Protein AF-A0A7C5MGK3-F1 (afdb_monomer)

Structure (mmCIF, N/CA/C/O backbone):
data_AF-A0A7C5MGK3-F1
#
_entry.id   AF-A0A7C5MGK3-F1
#
loop_
_atom_site.group_PDB
_atom_site.id
_atom_site.type_symbol
_atom_site.label_atom_id
_atom_site.label_alt_id
_atom_site.label_comp_id
_atom_site.label_asym_id
_atom_site.label_entity_id
_atom_site.label_seq_id
_atom_site.pdbx_PDB_ins_code
_atom_site.Cartn_x
_atom_site.Cartn_y
_atom_site.Cartn_z
_atom_site.occupancy
_atom_site.B_iso_or_equiv
_atom_site.auth_seq_id
_atom_site.auth_comp_id
_atom_site.auth_asym_id
_atom_site.auth_atom_id
_atom_site.pdbx_PDB_model_num
ATOM 1 N N . MET A 1 1 ? 16.411 12.884 25.997 1.00 38.94 1 MET A N 1
ATOM 2 C CA . MET A 1 1 ? 16.426 13.133 24.531 1.00 38.94 1 MET A CA 1
ATOM 3 C C . MET A 1 1 ? 15.441 12.277 23.715 1.00 38.94 1 MET A C 1
ATOM 5 O O . MET A 1 1 ? 15.017 12.738 22.667 1.00 38.94 1 MET A O 1
ATOM 9 N N . MET A 1 2 ? 15.001 11.095 24.176 1.00 36.72 2 MET A N 1
ATOM 10 C CA . MET A 1 2 ? 13.977 10.260 23.503 1.00 36.72 2 MET A CA 1
ATOM 11 C C . MET A 1 2 ? 12.582 10.890 23.256 1.00 36.72 2 MET A C 1
ATOM 13 O O . MET A 1 2 ? 12.033 10.646 22.180 1.00 36.72 2 MET A O 1
ATOM 17 N N . PRO A 1 3 ? 11.986 11.704 24.157 1.00 46.56 3 PRO A N 1
ATOM 18 C CA . PRO A 1 3 ? 10.629 12.217 23.931 1.00 46.56 3 PRO A CA 1
ATOM 19 C C . PRO A 1 3 ? 10.566 13.254 22.802 1.00 46.56 3 PRO A C 1
ATOM 21 O O . PRO A 1 3 ? 9.566 13.327 22.099 1.00 46.56 3 PRO A O 1
ATOM 24 N N . PHE A 1 4 ? 11.651 13.998 22.568 1.00 39.91 4 PHE A N 1
ATOM 25 C CA . PHE A 1 4 ? 11.707 15.059 21.557 1.00 39.91 4 PHE A CA 1
ATOM 26 C C . PHE A 1 4 ? 11.681 14.513 20.118 1.00 39.91 4 PHE A C 1
ATOM 28 O O . PHE A 1 4 ? 11.071 15.107 19.235 1.00 39.91 4 PHE A O 1
ATOM 35 N N . PHE A 1 5 ? 12.273 13.337 19.880 1.00 43.75 5 PHE A N 1
ATOM 36 C CA . PHE A 1 5 ? 12.303 12.706 18.554 1.00 43.75 5 PHE A CA 1
ATOM 37 C C . PHE A 1 5 ? 10.981 12.026 18.173 1.00 43.75 5 PHE A C 1
ATOM 39 O O . PHE A 1 5 ? 10.568 12.110 17.019 1.00 43.75 5 PHE A O 1
ATOM 46 N N . LEU A 1 6 ? 10.280 11.411 19.134 1.00 45.59 6 LEU A N 1
ATOM 47 C CA . LEU A 1 6 ? 8.900 10.950 18.928 1.00 45.59 6 LEU A CA 1
ATOM 48 C C . LEU A 1 6 ? 7.957 12.137 18.696 1.00 45.59 6 LEU A C 1
ATOM 50 O O . LEU A 1 6 ? 7.066 12.051 17.856 1.00 4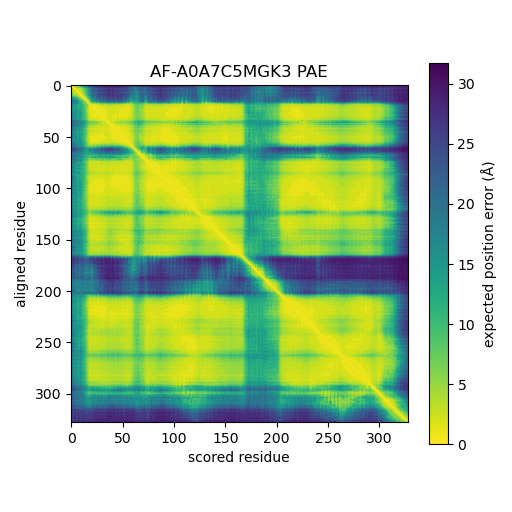5.59 6 LEU A O 1
ATOM 54 N N . LEU A 1 7 ? 8.196 13.260 19.385 1.00 40.25 7 LEU A N 1
ATOM 55 C CA . LEU A 1 7 ? 7.466 14.506 19.162 1.00 40.25 7 LEU A CA 1
ATOM 56 C C . LEU A 1 7 ? 7.693 15.039 17.741 1.00 40.25 7 LEU A C 1
ATOM 58 O O . LEU A 1 7 ? 6.726 15.402 17.090 1.00 40.25 7 LEU A O 1
ATOM 62 N N . LEU A 1 8 ? 8.926 15.016 17.220 1.00 39.12 8 LEU A N 1
ATOM 63 C CA . LEU A 1 8 ? 9.233 15.408 15.835 1.00 39.12 8 LEU A CA 1
ATOM 64 C C . LEU A 1 8 ? 8.550 14.506 14.794 1.00 39.12 8 LEU A C 1
ATOM 66 O O . LEU A 1 8 ? 8.083 15.008 13.780 1.00 39.12 8 LEU A O 1
ATOM 70 N N . LEU A 1 9 ? 8.418 13.204 15.067 1.00 40.16 9 LEU A N 1
ATOM 71 C CA . LEU A 1 9 ? 7.693 12.243 14.219 1.00 40.16 9 LEU A CA 1
ATOM 72 C C . LEU A 1 9 ? 6.168 12.482 14.204 1.00 40.16 9 LEU A C 1
ATOM 74 O O . LEU A 1 9 ? 5.485 12.074 13.268 1.00 40.16 9 LEU A O 1
ATOM 78 N N . VAL A 1 10 ? 5.642 13.135 15.246 1.00 38.62 10 VAL A N 1
ATOM 79 C CA . VAL A 1 10 ? 4.229 13.532 15.388 1.00 38.62 10 VAL A CA 1
ATOM 80 C C . VAL A 1 10 ? 3.980 14.967 14.896 1.00 38.62 10 VAL A C 1
ATOM 82 O O . VAL A 1 10 ? 2.886 15.258 14.417 1.00 38.62 10 VAL A O 1
ATOM 85 N N . LEU A 1 11 ? 4.967 15.860 15.023 1.00 31.62 11 LEU A N 1
ATOM 86 C CA . LEU A 1 11 ? 4.878 17.287 14.687 1.00 31.62 11 LEU A CA 1
ATOM 87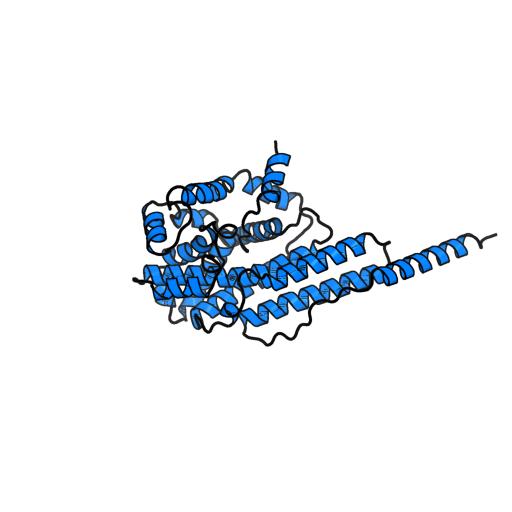 C C . LEU A 1 11 ? 5.227 17.585 13.228 1.00 31.62 11 LEU A C 1
ATOM 89 O O . LEU A 1 11 ? 4.669 18.523 12.663 1.00 31.62 11 LEU A O 1
ATOM 93 N N . PHE A 1 12 ? 6.106 16.800 12.601 1.00 33.38 12 PHE A N 1
ATOM 94 C CA . PHE A 1 12 ? 6.276 16.858 11.155 1.00 33.38 12 PHE A CA 1
ATOM 95 C C . PHE A 1 12 ? 5.229 15.961 10.493 1.00 33.38 12 PHE A C 1
ATOM 97 O O . PHE A 1 12 ? 5.152 14.779 10.838 1.00 33.38 12 PHE A O 1
ATOM 104 N N . PRO A 1 13 ? 4.448 16.466 9.519 1.00 34.91 13 PRO A N 1
ATOM 105 C CA . PRO A 1 13 ? 3.642 15.622 8.655 1.00 34.91 13 PRO A CA 1
ATOM 106 C C . PRO A 1 13 ? 4.608 14.854 7.752 1.00 34.91 13 PRO A C 1
ATOM 108 O O . PRO A 1 13 ? 4.839 15.230 6.605 1.00 34.91 13 PRO A O 1
ATOM 111 N N . LEU A 1 14 ? 5.241 13.810 8.292 1.00 39.62 14 LEU A N 1
ATOM 112 C CA . LEU A 1 14 ? 5.965 12.856 7.474 1.00 39.62 14 LEU A CA 1
ATOM 113 C C . LEU A 1 14 ? 4.936 12.310 6.485 1.00 39.62 14 LEU A C 1
ATOM 115 O O . LEU A 1 14 ? 3.885 11.831 6.928 1.00 39.62 14 LEU A O 1
ATOM 119 N N . PRO A 1 15 ? 5.161 12.468 5.171 1.00 45.44 15 PRO A N 1
ATOM 120 C CA . PRO A 1 15 ? 4.212 11.980 4.197 1.00 45.44 15 PRO A CA 1
ATOM 121 C C . PRO A 1 15 ? 4.033 10.489 4.441 1.00 45.44 15 PRO A C 1
ATOM 123 O O . PRO A 1 15 ? 5.001 9.734 4.403 1.00 45.44 15 PRO A O 1
ATOM 126 N N . ALA A 1 16 ? 2.793 10.116 4.751 1.00 50.69 16 ALA A N 1
ATOM 127 C CA . ALA A 1 16 ? 2.357 8.736 4.817 1.00 50.69 16 ALA A CA 1
ATOM 128 C C . ALA A 1 16 ? 2.803 8.039 3.524 1.00 50.69 16 ALA A C 1
ATOM 130 O O . ALA A 1 16 ? 2.547 8.542 2.420 1.00 50.69 16 ALA A O 1
ATOM 131 N N . LEU A 1 17 ? 3.568 6.964 3.693 1.00 56.53 17 LEU A N 1
ATOM 132 C CA . LEU A 1 17 ? 4.118 6.153 2.606 1.00 56.53 17 LEU A CA 1
ATOM 133 C C . LEU A 1 17 ? 3.111 5.074 2.172 1.00 56.53 17 LEU A C 1
ATOM 135 O O . LEU A 1 17 ? 3.346 4.372 1.207 1.00 56.53 17 LEU A O 1
ATOM 139 N N . ALA A 1 18 ? 1.989 4.938 2.893 1.00 69.81 18 ALA A N 1
ATOM 140 C CA . ALA A 1 18 ? 1.014 3.852 2.810 1.00 69.81 18 ALA A CA 1
ATOM 141 C C . ALA A 1 18 ? 1.587 2.492 3.249 1.00 69.81 18 ALA A C 1
ATOM 143 O O . ALA A 1 18 ? 1.077 1.883 4.197 1.00 69.81 18 ALA A O 1
ATOM 144 N N . PHE A 1 19 ? 2.683 2.046 2.634 1.00 83.00 19 PHE A N 1
ATOM 145 C CA . PHE A 1 19 ? 3.523 0.945 3.092 1.00 83.00 19 PHE A CA 1
ATOM 146 C C . PHE A 1 19 ? 4.990 1.377 3.199 1.00 83.00 19 PHE A C 1
ATOM 148 O O . PHE A 1 19 ? 5.432 2.361 2.623 1.00 83.00 19 PHE A O 1
ATOM 155 N N . GLY A 1 20 ? 5.776 0.645 3.989 1.00 81.88 20 GLY A N 1
ATOM 156 C CA . GLY A 1 20 ? 7.218 0.869 4.029 1.00 81.88 20 GLY A CA 1
ATOM 157 C C . GLY A 1 20 ? 7.949 0.226 2.838 1.00 81.88 20 GLY A C 1
ATOM 158 O O . GLY A 1 20 ? 7.383 -0.596 2.111 1.00 81.88 20 GLY A O 1
ATOM 159 N N . PRO A 1 21 ? 9.234 0.570 2.637 1.00 85.38 21 PRO A N 1
ATOM 160 C CA . PRO A 1 21 ? 10.008 0.116 1.484 1.00 85.38 21 PRO A CA 1
ATOM 161 C C . PRO A 1 21 ? 10.233 -1.403 1.451 1.00 85.38 21 PRO A C 1
ATOM 163 O O . PRO A 1 21 ? 10.358 -1.962 0.364 1.00 85.38 21 PRO A O 1
ATOM 166 N N . VAL A 1 22 ? 10.283 -2.086 2.604 1.00 87.00 22 VAL A N 1
ATOM 167 C CA . VAL A 1 22 ? 10.434 -3.552 2.634 1.00 87.00 22 VAL A CA 1
ATOM 168 C C . VAL A 1 22 ? 9.153 -4.203 2.135 1.00 87.00 22 VAL A C 1
ATOM 170 O O . VAL A 1 22 ? 9.217 -5.075 1.278 1.00 87.00 22 VAL A O 1
ATOM 173 N N . ALA A 1 23 ? 7.996 -3.743 2.614 1.00 90.75 23 ALA A N 1
ATOM 174 C CA . ALA A 1 23 ? 6.702 -4.246 2.162 1.00 90.75 23 ALA A CA 1
ATOM 175 C C . ALA A 1 23 ? 6.489 -4.029 0.654 1.00 90.75 23 ALA A C 1
ATOM 177 O O . ALA A 1 23 ? 6.027 -4.930 -0.042 1.00 90.75 23 ALA A O 1
ATOM 178 N N . HIS A 1 24 ? 6.871 -2.864 0.131 1.00 93.44 24 HIS A N 1
ATOM 179 C CA . HIS A 1 24 ? 6.799 -2.591 -1.303 1.00 93.44 24 HIS A CA 1
ATOM 180 C C . HIS A 1 24 ? 7.678 -3.527 -2.140 1.00 93.44 24 HIS A C 1
ATOM 182 O O . HIS A 1 24 ? 7.223 -4.020 -3.173 1.00 93.44 24 HIS A O 1
ATOM 188 N N . VAL A 1 25 ? 8.911 -3.800 -1.703 1.00 93.44 25 VAL A N 1
ATOM 189 C CA . VAL A 1 25 ? 9.803 -4.733 -2.409 1.00 93.44 25 VAL A CA 1
ATOM 190 C C . VAL A 1 25 ? 9.328 -6.175 -2.278 1.00 93.44 25 VAL A C 1
ATOM 192 O O . VAL A 1 25 ? 9.314 -6.874 -3.283 1.00 93.44 25 VAL A O 1
ATOM 195 N N . ASP A 1 26 ? 8.879 -6.601 -1.098 1.00 95.56 26 ASP A N 1
ATOM 196 C CA . ASP A 1 26 ? 8.278 -7.922 -0.876 1.00 95.56 26 ASP A CA 1
ATOM 197 C C . ASP A 1 26 ? 7.132 -8.192 -1.866 1.00 95.56 26 ASP A C 1
ATOM 199 O O . ASP A 1 26 ? 7.157 -9.172 -2.613 1.00 95.56 26 ASP A O 1
ATOM 203 N N . MET A 1 27 ? 6.160 -7.280 -1.937 1.00 97.44 27 MET A N 1
ATOM 204 C CA . MET A 1 27 ? 5.044 -7.400 -2.877 1.00 97.44 27 MET A CA 1
ATOM 205 C C . MET A 1 27 ? 5.510 -7.271 -4.332 1.00 97.44 27 MET A C 1
ATOM 207 O O . MET A 1 27 ? 5.004 -7.971 -5.202 1.00 97.44 27 MET A O 1
ATOM 211 N N . GLY A 1 28 ? 6.499 -6.419 -4.612 1.00 96.69 28 GLY A N 1
ATOM 212 C CA . GLY A 1 28 ? 7.082 -6.254 -5.944 1.00 96.69 28 GLY A CA 1
ATOM 213 C C . GLY A 1 28 ? 7.753 -7.518 -6.484 1.00 96.69 28 GLY A C 1
ATOM 214 O O . GLY A 1 28 ? 7.563 -7.860 -7.650 1.00 96.69 28 GLY A O 1
ATOM 215 N N . LEU A 1 29 ? 8.500 -8.232 -5.640 1.00 96.44 29 LEU A N 1
ATOM 216 C CA . LEU A 1 29 ? 9.120 -9.514 -5.981 1.00 96.44 29 LEU A CA 1
ATOM 217 C C . LEU A 1 29 ? 8.057 -10.567 -6.317 1.00 96.44 29 LEU A C 1
ATOM 219 O O . LEU A 1 29 ? 8.155 -11.237 -7.344 1.00 96.44 29 LEU A O 1
ATOM 223 N N . GLU A 1 30 ? 7.004 -10.650 -5.505 1.00 97.25 30 GLU A N 1
ATOM 224 C CA . GLU A 1 30 ? 5.866 -11.541 -5.747 1.00 97.25 30 GLU A CA 1
ATOM 225 C C . GLU A 1 30 ? 5.123 -11.194 -7.047 1.00 97.25 30 GLU A C 1
ATOM 227 O O . GLU A 1 30 ? 4.789 -12.070 -7.843 1.00 97.25 30 GLU A O 1
ATOM 232 N N . VAL A 1 31 ? 4.908 -9.902 -7.309 1.00 97.75 31 VAL A N 1
ATOM 233 C CA . VAL A 1 31 ? 4.296 -9.425 -8.555 1.00 97.75 31 VAL A CA 1
ATOM 234 C C . VAL A 1 31 ? 5.123 -9.841 -9.766 1.00 97.75 31 VAL A C 1
ATOM 236 O O . VAL A 1 31 ? 4.541 -10.313 -10.738 1.00 97.75 31 VAL A O 1
ATOM 239 N N . MET A 1 32 ? 6.453 -9.710 -9.729 1.00 96.19 32 MET A N 1
ATOM 240 C CA . MET A 1 32 ? 7.308 -10.154 -10.837 1.00 96.19 32 MET A CA 1
ATOM 241 C C . MET A 1 32 ? 7.204 -11.664 -11.067 1.00 96.19 32 MET A C 1
ATOM 243 O O . MET A 1 32 ? 7.084 -12.085 -12.216 1.00 96.19 32 MET A O 1
ATOM 247 N N . ALA A 1 33 ? 7.184 -12.464 -9.996 1.00 94.94 33 ALA A N 1
ATOM 248 C CA . ALA A 1 33 ? 7.019 -13.913 -10.097 1.00 94.94 33 ALA A CA 1
ATOM 249 C C . ALA A 1 33 ? 5.686 -14.291 -10.771 1.00 94.94 33 ALA A C 1
ATOM 251 O O . ALA A 1 33 ? 5.653 -15.136 -11.665 1.00 94.94 33 ALA A O 1
ATOM 252 N N . GLN A 1 34 ? 4.591 -13.615 -10.412 1.00 95.38 34 GLN A N 1
ATOM 253 C CA . GLN A 1 34 ? 3.266 -13.864 -10.996 1.00 95.38 34 GLN A CA 1
ATOM 254 C C . GLN A 1 34 ? 3.073 -13.223 -12.381 1.00 95.38 34 GLN A C 1
ATOM 256 O O . GLN A 1 34 ? 2.231 -13.672 -13.164 1.00 95.38 34 GLN A O 1
ATOM 261 N N . ALA A 1 35 ? 3.837 -12.180 -12.711 1.00 93.06 35 ALA A N 1
ATOM 262 C CA . ALA A 1 35 ? 3.749 -11.482 -13.990 1.00 93.06 35 ALA A CA 1
ATOM 263 C C . ALA A 1 35 ? 4.359 -12.269 -15.160 1.00 93.06 35 ALA A C 1
ATOM 265 O O . ALA A 1 35 ? 4.166 -11.863 -16.304 1.00 93.06 35 ALA A O 1
ATOM 266 N N . ALA A 1 36 ? 5.040 -13.393 -14.909 1.00 88.12 36 ALA A N 1
ATOM 267 C CA . ALA A 1 36 ? 5.639 -14.235 -15.948 1.00 88.12 36 ALA A CA 1
ATOM 268 C C . ALA A 1 36 ? 4.635 -14.666 -17.039 1.00 88.12 36 ALA A C 1
ATOM 270 O O . ALA A 1 36 ? 4.999 -14.745 -18.207 1.00 88.12 36 ALA A O 1
ATOM 271 N N . GLY A 1 37 ? 3.363 -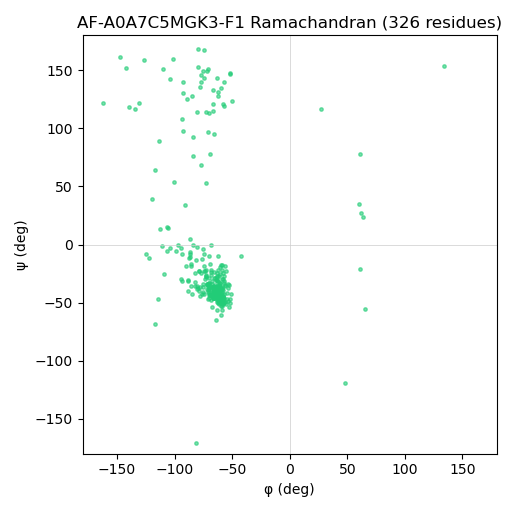14.879 -16.675 1.00 87.06 37 GLY A N 1
ATOM 272 C CA . GLY A 1 37 ? 2.282 -15.212 -17.614 1.00 87.06 37 GLY A CA 1
ATOM 273 C C . GLY A 1 37 ? 1.576 -14.009 -18.256 1.00 87.06 37 GLY A C 1
ATOM 274 O O . GLY A 1 37 ? 0.569 -14.185 -18.936 1.00 87.06 37 GLY A O 1
ATOM 275 N N . LEU A 1 38 ? 2.037 -12.782 -18.004 1.00 92.25 38 LEU A N 1
ATOM 276 C CA . LEU A 1 38 ? 1.461 -11.552 -18.555 1.00 92.25 38 LEU A CA 1
ATOM 277 C C . LEU A 1 38 ? 2.305 -11.043 -19.728 1.00 92.25 38 LEU A C 1
ATOM 279 O O . LEU A 1 38 ? 3.500 -11.311 -19.804 1.00 92.25 38 LEU A O 1
ATOM 283 N N . GLY A 1 39 ? 1.721 -10.204 -20.590 1.00 91.50 39 GLY A N 1
ATOM 284 C CA . GLY A 1 39 ? 2.444 -9.594 -21.720 1.00 91.50 39 GLY A CA 1
ATOM 285 C C . GLY A 1 39 ? 3.665 -8.749 -21.319 1.00 91.50 39 GLY A C 1
ATOM 286 O O . GLY A 1 39 ? 4.541 -8.503 -22.141 1.00 91.50 39 GLY A O 1
ATOM 287 N N . VAL A 1 40 ? 3.760 -8.337 -20.050 1.00 94.88 40 VAL A N 1
ATOM 288 C CA . VAL A 1 40 ? 4.910 -7.608 -19.488 1.00 94.88 40 VAL A CA 1
ATOM 289 C C . VAL A 1 40 ? 5.944 -8.517 -18.808 1.00 94.88 40 VAL A C 1
ATOM 291 O O . VAL A 1 40 ? 6.973 -8.023 -18.361 1.00 94.88 40 VAL A O 1
ATOM 294 N N . GLY A 1 41 ? 5.714 -9.831 -18.723 1.00 94.81 41 GLY A N 1
ATOM 295 C CA . GLY A 1 41 ? 6.554 -10.758 -17.956 1.00 94.81 41 GLY A CA 1
ATOM 296 C C . GLY A 1 41 ? 8.018 -10.765 -18.396 1.00 94.81 41 GLY A C 1
ATOM 297 O O . GLY A 1 41 ? 8.908 -10.590 -17.567 1.00 94.81 41 GLY A O 1
ATOM 298 N N . ALA A 1 42 ? 8.277 -10.871 -19.703 1.00 96.56 42 ALA A N 1
ATOM 299 C CA . ALA A 1 42 ? 9.638 -10.847 -20.251 1.00 96.56 42 ALA A CA 1
ATOM 300 C C . ALA A 1 42 ? 10.353 -9.506 -20.000 1.00 96.56 42 ALA A C 1
ATOM 302 O O . ALA A 1 42 ? 11.544 -9.481 -19.689 1.00 96.56 42 ALA A O 1
ATOM 303 N N . LEU A 1 43 ? 9.614 -8.393 -20.084 1.00 97.69 43 LEU A N 1
ATOM 304 C CA . LEU A 1 43 ? 10.124 -7.057 -19.780 1.00 97.69 43 LEU A CA 1
ATOM 305 C C . LEU A 1 43 ? 10.546 -6.964 -18.309 1.00 97.69 43 LEU A C 1
ATOM 307 O O . LEU A 1 43 ? 11.660 -6.534 -18.016 1.00 97.69 43 LEU A O 1
ATOM 311 N N . LEU A 1 44 ? 9.678 -7.398 -17.390 1.00 97.31 44 LEU A N 1
ATOM 312 C CA . LEU A 1 44 ? 9.962 -7.356 -15.955 1.00 97.31 44 LEU A CA 1
ATOM 313 C C . LEU A 1 44 ? 11.089 -8.313 -15.560 1.00 97.31 44 LEU A C 1
ATOM 315 O O . LEU A 1 44 ? 11.915 -7.948 -14.733 1.00 97.31 44 LEU A O 1
ATOM 319 N N . ALA A 1 45 ? 11.180 -9.490 -16.183 1.00 95.75 45 ALA A N 1
ATOM 320 C CA . ALA A 1 45 ? 12.285 -10.418 -15.956 1.00 95.75 45 ALA A CA 1
ATOM 321 C C . ALA A 1 45 ? 13.632 -9.819 -16.396 1.00 95.75 45 ALA A C 1
ATOM 323 O O . ALA A 1 45 ? 14.621 -9.911 -15.671 1.00 95.75 45 ALA A O 1
ATOM 324 N N . ARG A 1 46 ? 13.669 -9.158 -17.562 1.00 97.62 46 ARG A N 1
ATOM 325 C CA . ARG A 1 46 ? 14.887 -8.532 -18.097 1.00 97.62 46 ARG A CA 1
ATOM 326 C C . ARG A 1 46 ? 15.305 -7.272 -17.331 1.00 97.62 46 ARG A C 1
ATOM 328 O O . ARG A 1 46 ? 16.498 -7.024 -17.190 1.00 97.62 46 ARG A O 1
ATOM 335 N N . TYR A 1 47 ? 14.343 -6.491 -16.842 1.00 97.62 47 TYR A N 1
ATOM 336 C CA . TYR A 1 47 ? 14.562 -5.195 -16.186 1.00 97.62 47 TYR A CA 1
ATOM 337 C C . TYR A 1 47 ? 14.058 -5.182 -14.732 1.00 97.62 47 TYR A C 1
ATOM 339 O O . TYR A 1 47 ? 13.507 -4.188 -14.252 1.00 97.62 47 TYR A O 1
ATOM 347 N N . ALA A 1 48 ? 14.259 -6.290 -14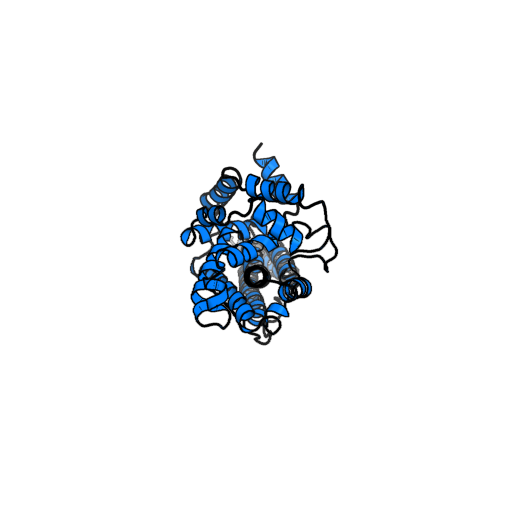.010 1.00 97.00 48 ALA A N 1
ATOM 348 C CA . ALA A 1 48 ? 13.757 -6.486 -12.647 1.00 97.00 48 ALA A CA 1
ATOM 349 C C . ALA A 1 48 ? 14.243 -5.401 -11.671 1.00 97.00 48 ALA A C 1
ATOM 351 O O . ALA A 1 48 ? 13.470 -4.865 -10.875 1.00 97.00 48 ALA A O 1
ATOM 352 N N . THR A 1 49 ? 15.521 -5.024 -11.759 1.00 96.38 49 THR A N 1
ATOM 353 C CA . THR A 1 49 ? 16.095 -3.964 -10.922 1.00 96.38 49 THR A CA 1
ATOM 354 C C . THR A 1 49 ? 15.434 -2.614 -11.191 1.00 96.38 49 THR A C 1
ATOM 356 O O . THR A 1 49 ? 15.151 -1.884 -10.244 1.00 96.38 49 THR A O 1
ATOM 359 N N . ASP A 1 50 ? 15.161 -2.270 -12.451 1.00 97.19 50 ASP A N 1
ATOM 360 C CA . ASP A 1 50 ? 14.508 -1.007 -12.806 1.00 97.19 50 ASP A CA 1
ATOM 361 C C . ASP A 1 50 ? 13.051 -0.983 -12.338 1.00 97.19 50 ASP A C 1
ATOM 363 O O . ASP A 1 50 ? 12.618 0.019 -11.771 1.00 97.19 50 ASP A O 1
ATOM 367 N N . PHE A 1 51 ? 12.333 -2.103 -12.454 1.00 97.81 51 PHE A N 1
ATOM 368 C CA . PHE A 1 51 ? 10.994 -2.260 -11.884 1.00 97.81 51 PHE A CA 1
ATOM 369 C C . PHE A 1 51 ? 10.975 -2.042 -10.363 1.00 97.81 51 PHE A C 1
ATOM 371 O O . PHE A 1 51 ? 10.212 -1.212 -9.867 1.00 97.81 51 PHE A O 1
ATOM 378 N N . LEU A 1 52 ? 11.856 -2.711 -9.610 1.00 95.81 52 LEU A N 1
ATOM 379 C CA . LEU A 1 52 ? 11.946 -2.541 -8.153 1.00 95.81 52 LEU A CA 1
ATOM 380 C C . LEU A 1 52 ? 12.393 -1.125 -7.749 1.00 95.81 52 LEU A C 1
ATOM 382 O O . LEU A 1 52 ? 11.913 -0.575 -6.756 1.00 95.81 52 LEU A O 1
ATOM 386 N N . ARG A 1 53 ? 13.275 -0.492 -8.533 1.00 92.94 53 ARG A N 1
ATOM 387 C CA . ARG A 1 53 ? 13.630 0.927 -8.365 1.00 92.94 53 ARG A CA 1
ATOM 388 C C . ARG A 1 53 ? 12.421 1.833 -8.571 1.00 92.94 53 ARG A C 1
ATOM 390 O O . ARG A 1 53 ? 12.253 2.787 -7.820 1.00 92.94 53 ARG A O 1
ATOM 397 N N . GLY A 1 54 ? 11.592 1.524 -9.563 1.00 93.25 54 GLY A N 1
ATOM 398 C CA . GLY A 1 54 ? 10.334 2.201 -9.852 1.00 93.25 54 GLY A CA 1
ATOM 399 C C . GLY A 1 54 ? 9.346 2.138 -8.701 1.00 93.25 54 GLY A C 1
ATOM 400 O O . GLY A 1 54 ? 8.826 3.174 -8.290 1.00 93.25 54 GLY A O 1
ATOM 401 N N . ILE A 1 55 ? 9.168 0.937 -8.139 1.00 92.56 55 ILE A N 1
ATOM 402 C CA . ILE A 1 55 ? 8.368 0.711 -6.930 1.00 92.56 55 ILE A CA 1
ATOM 403 C C . ILE A 1 55 ? 8.813 1.659 -5.815 1.00 92.56 55 ILE A C 1
ATOM 405 O O . ILE A 1 55 ? 8.000 2.367 -5.247 1.00 92.56 55 ILE A O 1
ATOM 409 N N . LEU A 1 56 ? 10.112 1.733 -5.528 1.00 87.06 56 LEU A N 1
ATOM 410 C CA . LEU A 1 56 ? 10.606 2.552 -4.419 1.00 87.06 56 LEU A CA 1
ATOM 411 C C . LEU A 1 56 ? 10.652 4.055 -4.713 1.00 87.06 56 LEU A C 1
ATOM 413 O O . LEU A 1 56 ? 10.694 4.860 -3.783 1.00 87.06 56 LEU A O 1
ATOM 417 N N . ALA A 1 57 ? 10.738 4.459 -5.980 1.00 84.00 57 ALA A N 1
ATOM 418 C CA . ALA A 1 57 ? 10.978 5.850 -6.349 1.00 84.00 57 ALA A CA 1
ATOM 419 C C . ALA A 1 57 ? 9.764 6.763 -6.121 1.00 84.00 57 ALA A C 1
ATOM 421 O O . ALA A 1 57 ? 9.963 7.945 -5.832 1.00 84.00 57 ALA A O 1
ATOM 422 N N . ALA A 1 58 ? 8.539 6.232 -6.188 1.00 78.00 58 ALA A N 1
ATOM 423 C CA . ALA A 1 58 ? 7.305 7.015 -6.059 1.00 78.00 58 ALA A CA 1
ATOM 424 C C . ALA A 1 58 ? 7.216 7.800 -4.734 1.00 78.00 58 ALA A C 1
ATOM 426 O O . ALA A 1 58 ? 6.702 8.926 -4.694 1.00 78.00 58 ALA A O 1
ATOM 427 N N . ASP A 1 59 ? 7.783 7.240 -3.667 1.00 71.31 59 ASP A N 1
ATOM 428 C CA . ASP A 1 59 ? 7.833 7.841 -2.336 1.00 71.31 59 ASP A CA 1
ATOM 429 C C . ASP A 1 59 ? 9.031 8.756 -2.085 1.00 71.31 59 ASP A C 1
ATOM 431 O O . ASP A 1 59 ? 9.067 9.488 -1.090 1.00 71.31 59 ASP A O 1
ATOM 435 N N . ARG A 1 60 ? 10.029 8.750 -2.974 1.00 64.12 60 ARG A N 1
ATOM 436 C CA . ARG A 1 60 ? 11.243 9.551 -2.767 1.00 64.12 60 ARG A CA 1
ATOM 437 C C . ARG A 1 60 ? 11.059 11.022 -3.098 1.00 64.12 60 ARG A C 1
ATOM 439 O O . ARG A 1 60 ? 11.775 11.873 -2.562 1.00 64.12 60 ARG A O 1
ATOM 446 N N . GLU A 1 61 ? 10.067 11.303 -3.925 1.00 55.41 61 GLU A N 1
ATOM 447 C CA . GLU A 1 61 ? 9.686 12.628 -4.377 1.00 55.41 61 GLU A CA 1
ATOM 448 C C . GLU A 1 61 ? 8.768 13.297 -3.336 1.00 55.41 61 GLU A C 1
ATOM 450 O O . GLU A 1 61 ? 7.542 13.367 -3.440 1.00 55.41 61 GLU A O 1
ATOM 455 N N . LEU A 1 62 ? 9.405 13.749 -2.259 1.00 47.72 62 LEU A N 1
ATOM 456 C CA . LEU A 1 62 ? 8.834 14.299 -1.027 1.00 47.72 62 LEU A CA 1
ATOM 457 C C . LEU A 1 62 ? 8.242 15.717 -1.198 1.00 47.72 62 LEU A C 1
ATOM 459 O O . LEU A 1 62 ? 8.588 16.636 -0.465 1.00 47.72 62 LEU A O 1
ATOM 463 N N . ALA A 1 63 ? 7.354 15.910 -2.173 1.00 44.06 63 ALA A N 1
ATOM 464 C CA . ALA A 1 63 ? 6.677 17.188 -2.412 1.00 44.06 63 ALA A CA 1
ATOM 465 C C . ALA A 1 63 ? 5.158 17.143 -2.118 1.00 44.06 63 ALA A C 1
ATOM 467 O O . ALA A 1 63 ? 4.434 18.072 -2.468 1.00 44.06 63 ALA A O 1
ATOM 468 N N . LYS A 1 64 ? 4.658 16.093 -1.438 1.00 48.06 64 LYS A N 1
ATOM 469 C CA . LYS A 1 64 ? 3.212 15.822 -1.243 1.00 48.06 64 LYS A CA 1
ATOM 470 C C . LYS A 1 64 ? 2.427 16.973 -0.568 1.00 48.06 64 LYS A C 1
ATOM 472 O O . LYS A 1 64 ? 1.232 17.109 -0.806 1.00 48.06 64 LYS A O 1
ATOM 477 N N . THR A 1 65 ? 3.069 17.811 0.248 1.00 42.78 65 THR A N 1
ATOM 478 C CA . THR A 1 65 ? 2.421 18.906 1.006 1.00 42.78 65 THR A CA 1
ATOM 479 C C . THR A 1 65 ? 2.702 20.312 0.477 1.00 42.78 65 THR A C 1
ATOM 481 O O . THR A 1 65 ? 2.109 21.260 0.983 1.00 42.78 65 THR A O 1
ATOM 484 N N . VAL A 1 66 ? 3.577 20.463 -0.523 1.00 42.44 66 VAL A N 1
ATOM 485 C CA . VAL A 1 66 ? 4.066 21.785 -0.973 1.00 42.44 66 VAL A CA 1
ATOM 486 C C . VAL A 1 66 ? 3.795 22.047 -2.457 1.00 42.44 66 VAL A C 1
ATOM 488 O O . VAL A 1 66 ? 3.911 23.183 -2.905 1.00 42.44 66 VAL A O 1
ATOM 491 N N . VAL A 1 67 ? 3.398 21.021 -3.223 1.00 52.62 67 VAL A N 1
ATOM 492 C CA . VAL A 1 67 ? 3.046 21.164 -4.644 1.00 52.62 67 VAL A CA 1
ATOM 493 C C . VAL A 1 67 ? 1.552 20.990 -4.919 1.00 52.62 67 VAL A C 1
ATOM 495 O O . VAL A 1 67 ? 0.881 20.221 -4.221 1.00 52.62 67 VAL A O 1
ATOM 498 N N . PRO A 1 68 ? 1.019 21.642 -5.973 1.00 53.88 68 PRO A N 1
ATOM 499 C CA . PRO A 1 68 ? -0.316 21.363 -6.493 1.00 53.88 68 PRO A CA 1
ATOM 500 C C . PRO A 1 68 ? -0.529 19.869 -6.776 1.00 53.88 68 PRO A C 1
ATOM 502 O O . PRO A 1 68 ? 0.391 19.189 -7.226 1.00 53.88 68 PRO A O 1
ATOM 505 N N . TYR A 1 69 ? -1.757 19.367 -6.588 1.00 61.44 69 TYR A N 1
ATOM 506 C CA . TYR A 1 69 ? -2.098 17.942 -6.763 1.00 61.44 69 TYR A CA 1
ATOM 507 C C . TYR A 1 69 ? -1.680 17.356 -8.120 1.00 61.44 69 TYR A C 1
ATOM 509 O O . TYR A 1 69 ? -1.246 16.209 -8.195 1.00 61.44 69 TYR A O 1
ATOM 517 N N . LYS A 1 70 ? -1.743 18.161 -9.187 1.00 59.62 70 LYS A N 1
ATOM 518 C CA . LYS A 1 70 ? -1.299 17.779 -10.540 1.00 59.62 70 LYS A CA 1
ATOM 519 C C . LYS A 1 70 ? 0.180 17.367 -10.599 1.00 59.62 70 LYS A C 1
ATOM 521 O O . LYS A 1 70 ? 0.590 16.658 -11.507 1.00 59.62 70 LYS A O 1
ATOM 526 N N . LEU A 1 71 ? 0.976 17.802 -9.624 1.00 61.56 71 LEU A N 1
ATOM 527 C CA . LEU A 1 71 ? 2.397 17.499 -9.481 1.00 61.56 71 LEU A CA 1
ATOM 528 C C . LEU A 1 71 ? 2.665 16.492 -8.351 1.00 61.56 71 LEU A C 1
ATOM 530 O O . LEU A 1 71 ? 3.805 16.340 -7.920 1.00 61.56 71 LEU A O 1
ATOM 534 N N . HIS A 1 72 ? 1.652 15.792 -7.837 1.00 71.56 72 HIS A N 1
ATOM 535 C CA . HIS A 1 72 ? 1.871 14.734 -6.845 1.00 71.56 72 HIS A CA 1
ATOM 536 C C . HIS A 1 72 ? 2.401 13.480 -7.539 1.00 71.56 72 HIS A C 1
ATOM 538 O O . HIS A 1 72 ? 2.035 13.186 -8.673 1.00 71.56 72 HIS A O 1
ATOM 544 N N . THR A 1 73 ? 3.271 12.728 -6.869 1.00 71.00 73 THR A N 1
ATOM 545 C CA . THR A 1 73 ? 3.747 11.431 -7.382 1.00 71.00 73 THR A CA 1
ATOM 546 C C . THR A 1 73 ? 2.716 10.322 -7.265 1.00 71.00 73 THR A C 1
ATOM 548 O O . THR A 1 73 ? 2.807 9.324 -7.969 1.00 71.00 73 THR A O 1
ATOM 551 N N . HIS A 1 74 ? 1.716 10.532 -6.410 1.00 81.94 74 HIS A N 1
ATOM 552 C CA . HIS A 1 74 ? 0.585 9.642 -6.176 1.00 81.94 74 HIS A CA 1
ATOM 553 C C . HIS A 1 74 ? -0.633 10.172 -6.942 1.00 81.94 74 HIS A C 1
ATOM 555 O O . HIS A 1 74 ? -1.680 10.481 -6.371 1.00 81.94 74 HIS A O 1
ATOM 561 N N . ASN A 1 75 ? -0.436 10.374 -8.244 1.00 86.88 75 ASN A N 1
ATOM 562 C CA . ASN A 1 75 ? -1.441 10.844 -9.184 1.00 86.88 75 ASN A CA 1
ATOM 563 C C . ASN A 1 75 ? -1.362 9.963 -10.437 1.00 86.88 75 ASN A C 1
ATOM 565 O O . ASN A 1 75 ? -0.337 9.951 -11.119 1.00 86.88 75 ASN A O 1
ATOM 569 N N . TRP A 1 76 ? -2.444 9.235 -10.726 1.00 93.06 76 TRP A N 1
ATOM 570 C CA . TRP A 1 76 ? -2.494 8.296 -11.846 1.00 93.06 76 TRP A CA 1
ATOM 571 C C . TRP A 1 76 ? -2.238 8.966 -13.193 1.00 93.06 76 TRP A C 1
ATOM 573 O O . TRP A 1 76 ? -1.415 8.472 -13.955 1.00 93.06 76 TRP A O 1
ATOM 583 N N . GLU A 1 77 ? -2.877 10.105 -13.467 1.00 91.75 77 GLU A N 1
ATOM 584 C CA . GLU A 1 77 ? -2.724 10.838 -14.730 1.00 91.75 77 GLU A CA 1
ATOM 585 C C . GLU A 1 77 ? -1.255 11.199 -14.985 1.00 91.75 77 GLU A C 1
ATOM 587 O O . GLU A 1 77 ? -0.718 10.929 -16.061 1.00 91.75 77 GLU A O 1
ATOM 592 N N . ARG A 1 78 ? -0.562 11.723 -13.966 1.00 88.50 78 ARG A N 1
ATOM 593 C CA . ARG A 1 78 ? 0.869 12.032 -14.061 1.00 88.50 78 ARG A CA 1
ATOM 594 C C . ARG A 1 78 ? 1.712 10.770 -14.239 1.00 88.50 78 ARG A C 1
ATOM 596 O O . ARG A 1 78 ? 2.611 10.761 -15.078 1.00 88.50 78 ARG A O 1
ATOM 603 N N . SER A 1 79 ? 1.452 9.718 -13.466 1.00 91.81 79 SER A N 1
ATOM 604 C CA . SER A 1 79 ? 2.195 8.457 -13.564 1.00 91.81 79 SER A CA 1
ATOM 605 C C . SER A 1 79 ? 2.045 7.803 -14.938 1.00 91.81 79 SER A C 1
ATOM 607 O O . SER A 1 79 ? 3.046 7.379 -15.512 1.00 91.81 79 SER A O 1
ATOM 609 N N . PHE A 1 80 ? 0.839 7.793 -15.511 1.00 95.62 80 PHE A N 1
ATOM 610 C CA . PHE A 1 80 ? 0.604 7.295 -16.866 1.00 95.62 80 PHE A CA 1
ATOM 611 C C . PHE A 1 80 ? 1.203 8.206 -17.936 1.00 95.62 80 PHE A C 1
ATOM 613 O O . PHE A 1 80 ? 1.780 7.707 -18.899 1.00 95.62 80 PHE A O 1
ATOM 620 N N . HIS A 1 81 ? 1.168 9.529 -17.756 1.00 93.00 81 HIS A N 1
ATOM 621 C CA . HIS A 1 81 ? 1.882 10.450 -18.642 1.00 93.00 81 HIS A CA 1
ATOM 622 C C . HIS A 1 81 ? 3.390 10.142 -18.683 1.00 93.00 81 HIS A C 1
ATOM 624 O O . HIS A 1 81 ? 3.969 10.059 -19.765 1.00 93.00 81 HIS A O 1
ATOM 630 N N . MET A 1 82 ? 4.022 9.904 -17.528 1.00 92.19 82 MET A N 1
ATOM 631 C CA . MET A 1 82 ? 5.436 9.512 -17.469 1.00 92.19 82 MET A CA 1
ATOM 632 C C . MET A 1 82 ? 5.687 8.125 -18.080 1.00 92.19 82 MET A C 1
ATOM 634 O O . MET A 1 82 ? 6.625 7.968 -18.856 1.00 92.19 82 MET A O 1
ATOM 638 N N . TYR A 1 83 ? 4.819 7.145 -17.806 1.00 95.81 83 TYR A N 1
ATOM 639 C CA . TYR A 1 83 ? 4.891 5.808 -18.408 1.00 95.81 83 TYR A CA 1
ATOM 640 C C . TYR A 1 83 ? 4.817 5.852 -19.942 1.00 95.81 83 TYR A C 1
ATOM 642 O O . TYR A 1 83 ? 5.634 5.226 -20.614 1.00 95.81 83 TYR A O 1
ATOM 650 N N . ARG A 1 84 ? 3.886 6.630 -20.513 1.00 95.88 84 ARG A N 1
ATOM 651 C CA . ARG A 1 84 ? 3.756 6.812 -21.971 1.00 95.88 84 ARG A CA 1
ATOM 652 C C . ARG A 1 84 ? 4.959 7.531 -22.584 1.00 95.88 84 ARG A C 1
ATOM 654 O O . ARG A 1 84 ? 5.284 7.285 -23.739 1.00 95.88 84 ARG A O 1
ATOM 661 N N . GLY A 1 85 ? 5.631 8.382 -21.808 1.00 94.69 85 GLY A N 1
ATOM 662 C CA . GLY A 1 85 ? 6.859 9.071 -22.206 1.00 94.69 85 GLY A CA 1
ATOM 663 C C . GLY A 1 85 ? 8.142 8.236 -22.100 1.00 94.69 85 GLY A C 1
ATOM 664 O O . GLY A 1 85 ? 9.208 8.750 -22.443 1.00 94.69 85 GLY A O 1
ATOM 665 N N . ALA A 1 86 ? 8.070 6.988 -21.623 1.00 95.94 86 ALA A N 1
ATOM 666 C CA . ALA A 1 86 ? 9.228 6.109 -21.477 1.00 95.94 86 ALA A CA 1
ATOM 667 C C . ALA A 1 86 ? 9.894 5.814 -22.831 1.00 95.94 86 ALA A C 1
ATOM 669 O O . ALA A 1 86 ? 9.249 5.350 -23.771 1.00 95.94 86 ALA A O 1
ATOM 670 N N . LYS A 1 87 ? 11.209 6.041 -22.916 1.00 95.88 87 LYS A N 1
ATOM 671 C CA . LYS A 1 87 ? 11.993 5.936 -24.163 1.00 95.88 87 LYS A CA 1
ATOM 672 C C . LYS A 1 87 ? 12.752 4.620 -24.321 1.00 95.88 87 LYS A C 1
ATOM 674 O O . LYS A 1 87 ? 13.394 4.399 -25.341 1.00 95.88 87 LYS A O 1
ATOM 679 N N . SER A 1 88 ? 12.735 3.773 -23.298 1.00 97.06 88 SER A N 1
ATOM 680 C CA . SER A 1 88 ? 13.421 2.482 -23.292 1.00 97.06 88 SER A CA 1
ATOM 681 C C . SER A 1 88 ? 12.652 1.462 -22.465 1.00 97.06 88 SER A C 1
ATOM 683 O O . SER A 1 88 ? 11.848 1.821 -21.604 1.00 97.06 88 SER A O 1
ATOM 685 N N . ASP A 1 89 ? 12.949 0.187 -22.681 1.00 97.88 89 ASP A N 1
ATOM 686 C CA . ASP A 1 89 ? 12.357 -0.908 -21.916 1.00 97.88 89 ASP A CA 1
ATOM 687 C C . ASP A 1 89 ? 12.676 -0.827 -20.414 1.00 97.88 89 ASP A C 1
ATOM 689 O O . ASP A 1 89 ? 11.802 -1.078 -19.585 1.00 97.88 89 ASP A O 1
ATOM 693 N N . ALA A 1 90 ? 13.876 -0.366 -20.047 1.00 97.19 90 ALA A N 1
ATOM 694 C CA . ALA A 1 90 ? 14.234 -0.095 -18.654 1.00 97.19 90 ALA A CA 1
ATOM 695 C C . ALA A 1 90 ? 13.336 0.988 -18.030 1.00 97.19 90 ALA A C 1
ATOM 697 O O . ALA A 1 90 ? 12.851 0.836 -16.910 1.00 97.19 90 ALA A O 1
ATOM 698 N N . GLU A 1 91 ? 13.063 2.073 -18.765 1.00 97.31 91 GLU A N 1
ATOM 699 C CA . GLU A 1 91 ? 12.141 3.124 -18.314 1.00 97.31 91 GLU A CA 1
ATOM 700 C C . GLU A 1 91 ? 10.703 2.618 -18.215 1.00 97.31 91 GLU A C 1
ATOM 702 O O . GLU A 1 91 ? 10.004 2.940 -17.255 1.00 97.31 91 GLU A O 1
ATOM 707 N N . ARG A 1 92 ? 10.264 1.792 -19.171 1.00 98.00 92 ARG A N 1
ATOM 708 C CA . ARG A 1 92 ? 8.942 1.159 -19.127 1.00 98.00 92 ARG A CA 1
ATOM 709 C C . ARG A 1 92 ? 8.805 0.282 -17.887 1.00 98.00 92 ARG A C 1
ATOM 711 O O . ARG A 1 92 ? 7.835 0.442 -17.153 1.00 98.00 92 ARG A O 1
ATOM 718 N N . ALA A 1 93 ? 9.781 -0.583 -17.608 1.00 98.31 93 ALA A N 1
ATOM 719 C CA . ALA A 1 93 ? 9.800 -1.417 -16.407 1.00 98.31 93 ALA A CA 1
ATOM 720 C C . ALA A 1 93 ? 9.793 -0.571 -15.125 1.00 98.31 93 ALA A C 1
ATOM 722 O O . ALA A 1 93 ? 8.999 -0.831 -14.221 1.00 98.31 93 ALA A O 1
ATOM 723 N N . PHE A 1 94 ? 10.600 0.493 -15.075 1.00 97.31 94 PHE A N 1
ATOM 724 C CA . PHE A 1 94 ? 10.608 1.447 -13.968 1.00 97.31 94 PHE A CA 1
ATOM 725 C C . PHE A 1 94 ? 9.226 2.065 -13.721 1.00 97.31 94 PHE A C 1
ATOM 727 O O . PHE A 1 94 ? 8.721 2.041 -12.599 1.00 97.31 94 PHE A O 1
ATOM 734 N N . PHE A 1 95 ? 8.555 2.572 -14.753 1.00 97.31 95 PHE A N 1
ATOM 735 C CA . PHE A 1 95 ? 7.236 3.176 -14.568 1.00 97.31 95 PHE A CA 1
ATOM 736 C C . PHE A 1 95 ? 6.125 2.154 -14.297 1.00 97.31 95 PHE A C 1
ATOM 738 O O . PHE A 1 95 ? 5.184 2.483 -13.579 1.00 97.31 95 PHE A O 1
ATOM 745 N N . LEU A 1 96 ? 6.240 0.906 -14.762 1.00 98.44 96 LEU A N 1
ATOM 746 C CA . LEU A 1 96 ? 5.354 -0.175 -14.308 1.00 98.44 96 LEU A CA 1
ATOM 747 C C . LEU A 1 96 ? 5.511 -0.424 -12.802 1.00 98.44 96 LEU A C 1
ATOM 749 O O . LEU A 1 96 ? 4.513 -0.577 -12.100 1.00 98.44 96 LEU A O 1
ATOM 753 N N . GLY A 1 97 ? 6.743 -0.388 -12.288 1.00 97.81 97 GLY A N 1
ATOM 754 C CA . GLY A 1 97 ? 7.009 -0.441 -10.851 1.00 97.81 97 GLY A CA 1
ATOM 755 C C . GLY A 1 97 ? 6.373 0.728 -10.099 1.00 97.81 97 GLY A C 1
ATOM 756 O O . GLY A 1 97 ? 5.699 0.528 -9.091 1.00 97.81 97 GLY A O 1
ATOM 757 N N . TRP A 1 98 ? 6.503 1.942 -10.637 1.00 95.06 98 TRP A N 1
ATOM 758 C CA . TRP A 1 98 ? 5.864 3.140 -10.086 1.00 95.06 98 TRP A CA 1
ATOM 759 C C . TRP A 1 98 ? 4.338 3.006 -10.023 1.00 95.06 98 TRP A C 1
ATOM 761 O O . TRP A 1 98 ? 3.720 3.330 -9.016 1.00 95.06 98 TRP A O 1
ATOM 771 N N . LEU A 1 99 ? 3.699 2.506 -11.079 1.00 97.50 99 LEU A N 1
ATOM 772 C CA . LEU A 1 99 ? 2.250 2.292 -11.094 1.00 97.50 99 LEU A CA 1
ATOM 773 C C . LEU A 1 99 ? 1.823 1.207 -10.086 1.00 97.50 99 LEU A C 1
ATOM 775 O O . LEU A 1 99 ? 0.801 1.352 -9.413 1.00 97.50 99 LEU A O 1
ATOM 779 N N . CYS A 1 100 ? 2.628 0.153 -9.924 1.00 98.00 100 CYS A N 1
ATOM 780 C CA . CYS A 1 100 ? 2.431 -0.862 -8.890 1.00 98.00 100 CYS A CA 1
ATOM 781 C C . CYS A 1 100 ? 2.561 -0.295 -7.466 1.00 98.00 100 CYS A C 1
ATOM 783 O O . CYS A 1 100 ? 1.876 -0.774 -6.563 1.00 98.00 100 CYS A O 1
ATOM 785 N N . HIS A 1 101 ? 3.395 0.723 -7.239 1.00 95.38 101 HIS A N 1
ATOM 786 C CA . HIS A 1 101 ? 3.429 1.440 -5.959 1.00 95.38 101 HIS A CA 1
ATOM 787 C C . HIS A 1 101 ? 2.058 2.046 -5.642 1.00 95.38 101 HIS A C 1
ATOM 789 O O . HIS A 1 101 ? 1.443 1.692 -4.640 1.00 95.38 101 HIS A O 1
ATOM 795 N N . LEU A 1 102 ? 1.520 2.868 -6.552 1.00 94.44 102 LEU A N 1
ATOM 796 C CA . LEU A 1 102 ? 0.224 3.538 -6.366 1.00 94.44 102 LEU A CA 1
ATOM 797 C C . LEU A 1 102 ? -0.925 2.537 -6.148 1.00 94.44 102 LEU A C 1
ATOM 799 O O . LEU A 1 102 ? -1.841 2.795 -5.364 1.00 94.44 102 LEU A O 1
ATOM 803 N N . ALA A 1 103 ? -0.882 1.388 -6.829 1.00 97.00 103 ALA A N 1
ATOM 804 C CA . ALA A 1 103 ? -1.883 0.336 -6.670 1.00 97.00 103 ALA A CA 1
ATOM 805 C C . ALA A 1 103 ? -1.850 -0.296 -5.269 1.00 97.00 103 ALA A C 1
ATOM 807 O O . ALA A 1 103 ? -2.907 -0.564 -4.691 1.00 97.00 103 ALA A O 1
ATOM 808 N N . ALA A 1 104 ? -0.654 -0.528 -4.720 1.00 96.38 104 ALA A N 1
ATOM 809 C CA . ALA A 1 104 ? -0.494 -1.026 -3.357 1.00 96.38 104 ALA A CA 1
ATOM 810 C C . ALA A 1 104 ? -0.962 0.020 -2.332 1.00 96.38 104 ALA A C 1
ATOM 812 O O . ALA A 1 104 ? -1.718 -0.313 -1.415 1.00 96.38 104 ALA A O 1
ATOM 813 N N . ASP A 1 105 ? -0.612 1.290 -2.537 1.00 93.00 105 ASP A N 1
ATOM 814 C CA . ASP A 1 105 ? -0.985 2.388 -1.640 1.00 93.00 105 ASP A CA 1
ATOM 815 C C . ASP A 1 105 ? -2.489 2.567 -1.508 1.00 93.00 105 ASP A C 1
ATOM 817 O O . ASP A 1 105 ? -2.992 2.797 -0.404 1.00 93.00 105 ASP A O 1
ATOM 821 N N . TRP A 1 106 ? -3.230 2.370 -2.602 1.00 94.44 106 TRP A N 1
ATOM 822 C CA . TRP A 1 106 ? -4.685 2.339 -2.535 1.00 94.44 106 TRP A CA 1
ATOM 823 C C . TRP A 1 106 ? -5.177 1.314 -1.507 1.00 94.44 106 TRP A C 1
ATOM 825 O O . TRP A 1 106 ? -6.028 1.635 -0.682 1.00 94.44 106 TRP A O 1
ATOM 835 N N . VAL A 1 107 ? -4.641 0.090 -1.501 1.00 96.75 107 VAL A N 1
ATOM 836 C CA . VAL A 1 107 ? -5.054 -0.951 -0.544 1.00 96.75 107 VAL A CA 1
ATOM 837 C C . VAL A 1 107 ? -4.691 -0.556 0.887 1.00 96.75 107 VAL A C 1
ATOM 839 O O . VAL A 1 107 ? -5.505 -0.732 1.803 1.00 96.75 107 VAL A O 1
ATOM 842 N N . ALA A 1 108 ? -3.514 0.034 1.093 1.00 92.50 108 ALA A N 1
ATOM 843 C CA . ALA A 1 108 ? -3.104 0.505 2.410 1.00 92.50 108 ALA A CA 1
ATOM 844 C C . ALA A 1 108 ? -4.048 1.597 2.941 1.00 92.50 108 ALA A C 1
ATOM 846 O O . ALA A 1 108 ? -4.533 1.524 4.075 1.00 92.50 108 ALA A O 1
ATOM 847 N N . HIS A 1 109 ? -4.349 2.590 2.103 1.00 92.38 109 HIS A N 1
ATOM 848 C CA . HIS A 1 109 ? -5.112 3.777 2.471 1.00 92.38 109 HIS A CA 1
ATOM 849 C C . HIS A 1 109 ? -6.629 3.610 2.375 1.00 92.38 109 HIS A C 1
ATOM 851 O O . HIS A 1 109 ? -7.353 4.385 2.999 1.00 92.38 109 HIS A O 1
ATOM 857 N N . ALA A 1 110 ? -7.134 2.609 1.654 1.00 93.31 110 ALA A N 1
ATOM 858 C CA . ALA A 1 110 ? -8.558 2.294 1.584 1.00 93.31 110 ALA A CA 1
ATOM 859 C C . ALA A 1 110 ? -8.984 1.212 2.581 1.00 93.31 110 ALA A C 1
ATOM 861 O O . ALA A 1 110 ? -10.122 1.254 3.062 1.00 93.31 110 ALA A O 1
ATOM 862 N N . TYR A 1 111 ? -8.084 0.280 2.924 1.00 94.94 111 TYR A N 1
ATOM 863 C CA . TYR A 1 111 ? -8.380 -0.836 3.820 1.00 94.94 111 TYR A CA 1
ATOM 864 C C . TYR A 1 111 ? -7.563 -0.822 5.100 1.00 94.94 111 TYR A C 1
ATOM 866 O O . TYR A 1 111 ? -8.119 -0.635 6.185 1.00 94.94 111 TYR A O 1
ATOM 874 N N . PHE A 1 112 ? -6.257 -1.054 4.974 1.00 95.44 112 PHE A N 1
ATOM 875 C CA . PHE A 1 112 ? -5.414 -1.446 6.094 1.00 95.44 112 PHE A CA 1
ATOM 876 C C . PHE A 1 112 ? -5.339 -0.346 7.152 1.00 95.44 112 PHE A C 1
ATOM 878 O O . PHE A 1 112 ? -5.859 -0.523 8.256 1.00 95.44 112 PHE A O 1
ATOM 885 N N . VAL A 1 113 ? -4.764 0.810 6.818 1.00 91.38 113 VAL A N 1
ATOM 886 C CA . VAL A 1 113 ? -4.569 1.905 7.772 1.00 91.38 113 VAL A CA 1
ATOM 887 C C . VAL A 1 113 ? -5.905 2.413 8.333 1.00 91.38 113 VAL A C 1
ATOM 889 O O . VAL A 1 113 ? -6.026 2.479 9.560 1.00 91.38 113 VAL A O 1
ATOM 892 N N . PRO A 1 114 ? -6.945 2.713 7.523 1.00 93.06 114 PRO A N 1
ATOM 893 C CA . PRO A 1 114 ? -8.251 3.124 8.040 1.00 93.06 114 PRO A CA 1
ATOM 894 C C . PRO A 1 114 ? -8.836 2.147 9.061 1.00 93.06 114 PRO A C 1
ATOM 896 O O . PRO A 1 114 ? -9.251 2.561 10.147 1.00 93.06 114 PRO A O 1
ATOM 899 N N . LEU A 1 115 ? -8.836 0.848 8.746 1.00 94.06 115 LEU A N 1
ATOM 900 C CA . LEU A 1 115 ? -9.384 -0.166 9.634 1.00 94.06 115 LEU A CA 1
ATOM 901 C C . LEU A 1 115 ? -8.564 -0.273 10.920 1.00 94.06 115 LEU A C 1
ATOM 903 O O . LEU A 1 115 ? -9.133 -0.269 12.012 1.00 94.06 115 LEU A O 1
ATOM 907 N N . ARG A 1 116 ? -7.233 -0.307 10.804 1.00 91.88 116 ARG A N 1
ATOM 908 C CA . ARG A 1 116 ? -6.336 -0.360 11.958 1.00 91.88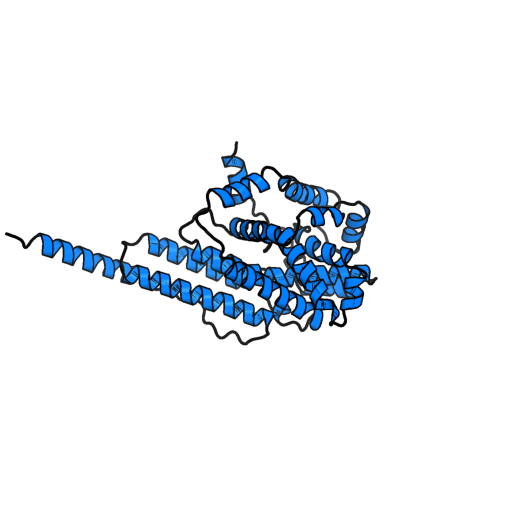 116 ARG A CA 1
ATOM 909 C C . ARG A 1 116 ? -6.537 0.840 12.889 1.00 91.88 116 ARG A C 1
ATOM 911 O O . ARG A 1 116 ? -6.623 0.656 14.099 1.00 91.88 116 ARG A O 1
ATOM 918 N N . LEU A 1 117 ? -6.697 2.053 12.348 1.00 90.12 117 LEU A N 1
ATOM 919 C CA . LEU A 1 117 ? -6.971 3.264 13.135 1.00 90.12 117 LEU A CA 1
ATOM 920 C C . LEU A 1 117 ? -8.280 3.170 13.931 1.00 90.12 117 LEU A C 1
ATOM 922 O O . LEU A 1 117 ? -8.347 3.668 15.062 1.00 90.12 117 LEU A O 1
ATOM 926 N N . VAL A 1 118 ? -9.315 2.568 13.340 1.00 92.25 118 VAL A N 1
ATOM 927 C CA . VAL A 1 118 ? -10.611 2.345 13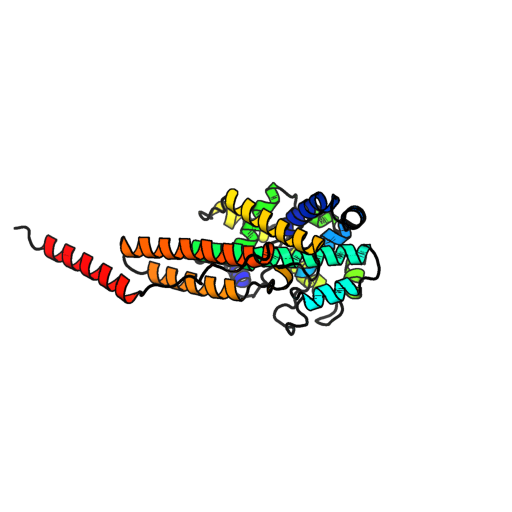.993 1.00 92.25 118 VAL A CA 1
ATOM 928 C C . VAL A 1 118 ? -10.489 1.272 15.074 1.00 92.25 118 VAL A C 1
ATOM 930 O O . VAL A 1 118 ? -10.912 1.512 16.201 1.00 92.25 118 VAL A O 1
ATOM 933 N N . GLU A 1 119 ? -9.854 0.136 14.783 1.00 91.00 119 GLU A N 1
ATOM 934 C CA . GLU A 1 119 ? -9.668 -0.957 15.749 1.00 91.00 119 GLU A CA 1
ATOM 935 C C . GLU A 1 119 ? -8.799 -0.532 16.942 1.00 91.00 119 GLU A C 1
ATOM 937 O O . GLU A 1 119 ? -9.112 -0.839 18.091 1.00 91.00 119 GLU A O 1
ATOM 942 N N . SER A 1 120 ? -7.771 0.284 16.705 1.00 87.81 120 SER A N 1
ATOM 943 C CA . SER A 1 120 ? -6.885 0.818 17.741 1.00 87.81 120 SER A CA 1
ATOM 944 C C . SER A 1 120 ? -7.353 2.168 18.301 1.00 87.81 120 SER A C 1
ATOM 946 O O . SER A 1 120 ? -6.541 3.043 18.628 1.00 87.81 120 SER A O 1
ATOM 948 N N . TYR A 1 121 ? -8.667 2.394 18.403 1.00 87.62 121 TYR A N 1
ATOM 949 C CA . TYR A 1 121 ? -9.217 3.676 18.863 1.00 87.62 121 TYR A CA 1
ATOM 950 C C . TYR A 1 121 ? -8.793 4.050 20.293 1.00 87.62 121 TYR A C 1
ATOM 952 O O . TYR A 1 121 ? -8.593 5.241 20.562 1.00 87.62 121 TYR A O 1
ATOM 960 N N . LYS A 1 122 ? -8.610 3.054 21.176 1.00 84.19 122 LYS A N 1
ATOM 961 C CA . LYS A 1 122 ? -8.147 3.231 22.566 1.00 84.19 122 LYS A CA 1
ATOM 962 C C . LYS A 1 122 ? -6.669 3.631 22.651 1.00 84.19 122 LYS A C 1
ATOM 964 O O . LYS A 1 122 ? -6.299 4.435 23.500 1.00 84.19 122 LYS A O 1
ATOM 969 N N . ALA A 1 123 ? -5.832 3.140 21.737 1.00 79.75 123 ALA A N 1
ATOM 970 C CA . ALA A 1 123 ? -4.405 3.436 21.727 1.00 79.75 123 ALA A CA 1
ATOM 971 C C . ALA A 1 123 ? -4.141 4.809 21.096 1.00 79.75 123 ALA A C 1
ATOM 973 O O . ALA A 1 123 ? -4.383 5.028 19.907 1.00 79.75 123 ALA A O 1
ATOM 974 N N . ARG A 1 124 ? -3.654 5.769 21.890 1.00 69.19 124 ARG A N 1
ATOM 975 C CA . ARG A 1 124 ? -3.406 7.145 21.420 1.00 69.19 124 ARG A CA 1
ATOM 976 C C . ARG A 1 124 ? -2.234 7.235 20.441 1.00 69.19 124 ARG A C 1
ATOM 978 O O . ARG A 1 124 ? -2.324 8.019 19.502 1.00 69.19 124 ARG A O 1
ATOM 985 N N . MET A 1 125 ? -1.206 6.407 20.638 1.00 67.12 125 MET A N 1
ATOM 986 C CA . MET A 1 125 ? 0.030 6.379 19.839 1.00 67.12 125 MET A CA 1
ATOM 987 C C . MET A 1 125 ? -0.051 5.496 18.587 1.00 67.12 125 MET A C 1
ATOM 989 O O . MET A 1 125 ? 0.805 5.599 17.717 1.00 67.12 125 MET A O 1
ATOM 993 N N . ALA A 1 126 ? -1.108 4.688 18.440 1.00 72.62 126 ALA A N 1
ATOM 994 C CA . ALA A 1 126 ? -1.359 3.898 17.234 1.00 72.62 126 ALA A CA 1
ATOM 995 C C . ALA A 1 126 ? -1.918 4.796 16.110 1.00 72.62 126 ALA A C 1
ATOM 997 O O . ALA A 1 126 ? -3.118 4.808 15.818 1.00 72.62 126 ALA A O 1
ATOM 998 N N . GLY A 1 127 ? -1.070 5.686 15.598 1.00 73.69 127 GLY A N 1
ATOM 999 C CA . GLY A 1 127 ? -1.352 6.604 14.495 1.00 73.69 127 GLY A CA 1
ATOM 1000 C C . GLY A 1 127 ? -1.202 5.948 13.121 1.00 73.69 127 GLY A C 1
ATOM 1001 O O . GLY A 1 127 ? -1.047 4.738 13.015 1.00 73.69 127 GLY A O 1
ATOM 1002 N N . HIS A 1 128 ? -1.254 6.764 12.070 1.00 76.69 128 HIS A N 1
ATOM 1003 C CA . HIS A 1 128 ? -1.105 6.318 10.682 1.00 76.69 128 HIS A CA 1
ATOM 1004 C C . HIS A 1 128 ? 0.263 5.648 10.471 1.00 76.69 128 HIS A C 1
ATOM 1006 O O . HIS A 1 128 ? 0.333 4.447 10.233 1.00 76.69 128 HIS A O 1
ATOM 1012 N N . VAL A 1 129 ? 1.334 6.410 10.709 1.00 72.69 129 VAL A N 1
ATOM 1013 C CA . VAL A 1 129 ? 2.735 5.978 10.567 1.00 72.69 129 VAL A CA 1
ATOM 1014 C C . VAL A 1 129 ? 3.052 4.737 11.407 1.00 72.69 129 VAL A C 1
ATOM 1016 O O . VAL A 1 129 ? 3.806 3.871 10.982 1.00 72.69 129 VAL A O 1
ATOM 1019 N N . TYR A 1 130 ? 2.443 4.606 12.591 1.00 78.75 130 TYR A N 1
ATOM 1020 C CA . TYR A 1 130 ? 2.620 3.423 13.439 1.00 78.75 130 TYR A CA 1
ATOM 1021 C C . TYR A 1 130 ? 2.218 2.134 12.704 1.00 78.75 130 TYR A C 1
ATOM 1023 O O . TYR A 1 130 ? 2.942 1.142 12.765 1.00 78.75 130 TYR A O 1
ATOM 1031 N N . TRP A 1 131 ? 1.079 2.142 12.006 1.00 83.94 131 TRP A N 1
ATOM 1032 C CA . TRP A 1 131 ? 0.571 0.949 11.332 1.00 83.94 131 TRP A CA 1
ATOM 1033 C C . TRP A 1 131 ? 1.342 0.627 10.051 1.00 83.94 131 TRP A C 1
ATOM 1035 O O . TRP A 1 131 ? 1.577 -0.550 9.790 1.00 83.94 131 TRP A O 1
ATOM 1045 N N . GLU A 1 132 ? 1.809 1.641 9.318 1.00 82.12 132 GLU A N 1
ATOM 1046 C CA . GLU A 1 132 ? 2.718 1.457 8.175 1.00 82.12 132 GLU A CA 1
ATOM 1047 C C . GLU A 1 132 ? 4.030 0.793 8.618 1.00 82.12 132 GLU A C 1
ATOM 1049 O O . GLU A 1 132 ? 4.432 -0.230 8.065 1.00 82.12 132 GLU A O 1
ATOM 1054 N N . LEU A 1 133 ? 4.655 1.311 9.686 1.00 77.25 133 LEU A N 1
ATOM 1055 C CA . LEU A 1 133 ? 5.881 0.739 10.252 1.00 77.25 133 LEU A CA 1
ATOM 1056 C C . LEU A 1 133 ? 5.659 -0.685 10.765 1.00 77.25 133 LEU A C 1
ATOM 1058 O O . LEU A 1 133 ? 6.505 -1.553 10.562 1.00 77.25 133 LEU A O 1
ATOM 1062 N N . ARG A 1 134 ? 4.522 -0.952 11.423 1.00 83.50 134 ARG A N 1
ATOM 1063 C CA . ARG A 1 134 ? 4.198 -2.298 11.915 1.00 83.50 134 ARG A CA 1
ATOM 1064 C C . ARG A 1 134 ? 4.090 -3.304 10.772 1.00 83.50 134 ARG A C 1
ATOM 1066 O O . ARG A 1 134 ? 4.553 -4.430 10.930 1.00 83.50 134 ARG A O 1
ATOM 1073 N N . TYR A 1 135 ? 3.495 -2.904 9.651 1.00 88.81 135 TYR A N 1
ATOM 1074 C CA . TYR A 1 135 ? 3.388 -3.750 8.467 1.00 88.81 135 TYR A CA 1
ATOM 1075 C C . TYR A 1 135 ? 4.762 -4.014 7.837 1.00 88.81 135 TYR A C 1
ATOM 1077 O O . TYR A 1 135 ? 5.108 -5.161 7.567 1.00 88.81 135 TYR A O 1
ATOM 1085 N N . ASP A 1 136 ? 5.574 -2.966 7.680 1.00 84.69 136 ASP A N 1
ATOM 1086 C CA . ASP A 1 136 ? 6.923 -3.051 7.106 1.00 84.69 136 ASP A CA 1
ATOM 1087 C C . ASP A 1 136 ? 7.865 -3.946 7.929 1.00 84.69 136 ASP A C 1
ATOM 1089 O O . ASP A 1 136 ? 8.686 -4.669 7.373 1.00 84.69 136 ASP A O 1
ATOM 1093 N N . VAL A 1 137 ? 7.716 -3.960 9.260 1.00 82.81 137 VAL A N 1
ATOM 1094 C CA . VAL A 1 137 ? 8.443 -4.886 10.146 1.00 82.81 137 VAL A CA 1
ATOM 1095 C C . VAL A 1 137 ? 8.081 -6.338 9.868 1.00 82.81 137 VAL A C 1
ATOM 1097 O O . VAL A 1 137 ? 8.972 -7.181 9.839 1.00 82.81 137 VAL A O 1
ATOM 1100 N N . LEU A 1 138 ? 6.796 -6.639 9.681 1.00 87.81 138 LEU A N 1
ATOM 1101 C CA . LEU A 1 138 ? 6.346 -8.007 9.426 1.00 87.81 138 LEU A CA 1
ATOM 1102 C C . LEU A 1 138 ? 6.769 -8.490 8.038 1.00 87.81 138 LEU A C 1
ATOM 1104 O O . LEU A 1 138 ? 7.173 -9.638 7.906 1.00 87.81 138 LEU A O 1
ATOM 1108 N N . ALA A 1 139 ? 6.830 -7.596 7.048 1.00 88.75 139 ALA A N 1
ATOM 1109 C CA . ALA A 1 139 ? 7.380 -7.913 5.728 1.00 88.75 139 ALA A CA 1
ATOM 1110 C C . ALA A 1 139 ? 8.852 -8.361 5.752 1.00 88.75 139 ALA A C 1
ATOM 1112 O O . ALA A 1 139 ? 9.316 -9.007 4.820 1.00 88.75 139 ALA A O 1
ATOM 1113 N N . ARG A 1 140 ? 9.595 -8.098 6.835 1.00 86.94 140 ARG A N 1
ATOM 1114 C CA . ARG A 1 140 ? 10.973 -8.600 6.998 1.00 86.94 140 ARG A CA 1
ATOM 1115 C C . ARG A 1 140 ? 11.056 -10.103 7.213 1.00 86.94 140 ARG A C 1
ATOM 1117 O O . ARG A 1 140 ? 12.137 -10.666 7.099 1.00 86.94 140 ARG A O 1
ATOM 1124 N N . GLN A 1 141 ? 9.941 -10.731 7.575 1.00 88.19 141 GLN A N 1
ATOM 1125 C CA . GLN A 1 141 ? 9.864 -12.181 7.719 1.00 88.19 141 GLN A CA 1
ATOM 1126 C C . GLN A 1 141 ? 9.889 -12.877 6.355 1.00 88.19 141 GLN A C 1
ATOM 1128 O O . GLN A 1 141 ? 10.332 -14.017 6.273 1.00 88.19 141 GLN A O 1
ATOM 1133 N N . THR A 1 142 ? 9.444 -12.192 5.296 1.00 87.12 142 THR A N 1
ATOM 1134 C CA . THR A 1 142 ? 9.381 -12.726 3.928 1.00 87.12 142 THR A CA 1
ATOM 1135 C C . THR A 1 142 ? 10.417 -12.101 2.994 1.00 87.12 142 THR A C 1
ATOM 1137 O O . THR A 1 142 ? 10.826 -12.741 2.031 1.00 87.12 142 THR A O 1
ATOM 1140 N N . CYS A 1 143 ? 10.883 -10.880 3.278 1.00 88.88 143 CYS A N 1
ATOM 1141 C CA . CYS A 1 143 ? 11.850 -10.160 2.453 1.00 88.88 143 CYS A CA 1
ATOM 1142 C C . CYS A 1 143 ? 13.006 -9.601 3.289 1.00 88.88 143 CYS A C 1
ATOM 1144 O O . CYS A 1 143 ? 12.808 -8.751 4.159 1.00 88.88 143 CYS A O 1
ATOM 1146 N N . ASP A 1 144 ? 14.239 -10.002 2.966 1.00 87.69 144 ASP A N 1
ATOM 1147 C CA . ASP A 1 144 ? 15.437 -9.446 3.599 1.00 87.69 144 ASP A CA 1
ATOM 1148 C C . ASP A 1 144 ? 15.610 -7.957 3.220 1.00 87.69 144 ASP A C 1
ATOM 1150 O O . ASP A 1 144 ? 15.772 -7.627 2.037 1.00 87.69 144 ASP A O 1
ATOM 1154 N N . PRO A 1 145 ? 15.645 -7.028 4.196 1.00 80.38 145 PRO A N 1
ATOM 1155 C CA . PRO A 1 145 ? 15.925 -5.617 3.939 1.00 80.38 145 PRO A CA 1
ATOM 1156 C C . PRO A 1 145 ? 17.256 -5.346 3.221 1.00 80.38 145 PRO A C 1
ATOM 1158 O O . PRO A 1 145 ? 17.437 -4.250 2.683 1.00 80.38 145 PRO A O 1
ATOM 1161 N N . ALA A 1 146 ? 18.203 -6.290 3.210 1.00 82.06 146 ALA A N 1
ATOM 1162 C CA . ALA A 1 146 ? 19.454 -6.174 2.465 1.00 82.06 146 ALA A CA 1
ATOM 1163 C C . ALA A 1 146 ? 19.233 -5.960 0.958 1.00 82.06 146 ALA A C 1
ATOM 1165 O O . ALA A 1 146 ? 20.020 -5.238 0.339 1.00 82.06 146 ALA A O 1
ATOM 1166 N N . VAL A 1 147 ? 18.131 -6.472 0.392 1.00 84.19 147 VAL A N 1
ATOM 1167 C CA . VAL A 1 147 ? 17.749 -6.263 -1.017 1.00 84.19 147 VAL A CA 1
ATOM 1168 C C . VAL A 1 147 ? 17.636 -4.773 -1.353 1.00 84.19 147 VAL A C 1
ATOM 1170 O O . VAL A 1 147 ? 18.065 -4.337 -2.414 1.00 84.19 147 VAL A O 1
ATOM 1173 N N . LEU A 1 148 ? 17.173 -3.929 -0.427 1.00 81.81 148 LEU A N 1
ATOM 1174 C CA . LEU A 1 148 ? 17.081 -2.482 -0.668 1.00 81.81 148 LEU A CA 1
ATOM 1175 C C . LEU A 1 148 ? 18.438 -1.842 -0.999 1.00 81.81 148 LEU A C 1
ATOM 1177 O O . LEU A 1 148 ? 18.501 -0.848 -1.725 1.00 81.81 148 LEU A O 1
ATOM 1181 N N . LYS A 1 149 ? 19.534 -2.399 -0.467 1.00 81.12 149 LYS A N 1
ATOM 1182 C CA . LYS A 1 149 ? 20.889 -1.904 -0.733 1.00 81.12 149 LYS A CA 1
ATOM 1183 C C . LYS A 1 149 ? 21.365 -2.292 -2.129 1.00 81.12 149 LYS A C 1
ATOM 1185 O O . LYS A 1 149 ? 22.032 -1.483 -2.768 1.00 81.12 149 LYS A O 1
ATOM 1190 N N . THR A 1 150 ? 21.004 -3.485 -2.605 1.00 88.06 150 THR A N 1
ATOM 1191 C CA . THR A 1 150 ? 21.419 -3.992 -3.925 1.00 88.06 150 THR A CA 1
ATOM 1192 C C . THR A 1 150 ? 20.773 -3.212 -5.069 1.00 88.06 150 THR A C 1
ATOM 1194 O O . THR A 1 150 ? 21.331 -3.130 -6.157 1.00 88.06 150 THR A O 1
ATOM 1197 N N . LEU A 1 151 ? 19.643 -2.545 -4.808 1.00 86.56 151 LEU A N 1
ATOM 1198 C CA . LEU A 1 151 ? 18.960 -1.699 -5.787 1.00 86.56 151 LEU A CA 1
ATOM 1199 C C . LEU A 1 151 ? 19.717 -0.404 -6.122 1.00 86.56 151 LEU A C 1
ATOM 1201 O O . LEU A 1 151 ? 19.335 0.288 -7.066 1.00 86.56 151 LEU A O 1
ATOM 1205 N N . GLY A 1 152 ? 20.778 -0.036 -5.394 1.00 85.44 152 GLY A N 1
ATOM 1206 C CA . GLY A 1 152 ? 21.624 1.102 -5.782 1.00 85.44 152 GLY A CA 1
ATOM 1207 C C . GLY A 1 152 ? 20.880 2.443 -5.806 1.00 85.44 152 GLY A C 1
ATOM 1208 O O . GLY A 1 152 ? 21.239 3.365 -6.535 1.00 85.44 152 GLY A O 1
ATOM 1209 N N . MET A 1 153 ? 19.824 2.580 -4.997 1.00 78.00 153 MET A N 1
ATOM 1210 C CA . MET A 1 153 ? 18.918 3.737 -4.984 1.00 78.00 153 MET A CA 1
ATOM 1211 C C . MET A 1 153 ? 19.653 5.081 -4.764 1.00 78.00 153 MET A C 1
ATOM 1213 O O . MET A 1 153 ? 19.155 6.144 -5.130 1.00 78.00 153 MET A O 1
ATOM 1217 N N . ASN A 1 154 ? 20.850 5.072 -4.172 1.00 76.19 154 ASN A N 1
ATOM 1218 C CA . ASN A 1 154 ? 21.671 6.264 -3.922 1.00 76.19 154 ASN A CA 1
ATOM 1219 C C . ASN A 1 154 ? 22.885 6.382 -4.851 1.00 76.19 154 ASN A C 1
ATOM 1221 O O . ASN A 1 154 ? 23.788 7.177 -4.588 1.00 76.19 154 ASN A O 1
ATOM 1225 N N . GLU A 1 155 ? 22.937 5.628 -5.939 1.00 81.44 155 GLU A N 1
ATOM 1226 C CA . GLU A 1 155 ? 24.008 5.751 -6.919 1.00 81.44 155 GLU A CA 1
ATOM 1227 C C . GLU A 1 155 ? 23.829 7.002 -7.782 1.00 81.44 155 GLU A C 1
ATOM 1229 O O . GLU A 1 155 ? 22.716 7.466 -8.054 1.00 81.44 155 GLU A O 1
ATOM 1234 N N . ARG A 1 156 ? 24.950 7.576 -8.234 1.00 80.56 156 ARG A N 1
ATOM 1235 C CA . ARG A 1 156 ? 24.936 8.771 -9.094 1.00 80.56 156 ARG A CA 1
ATOM 1236 C C . ARG A 1 156 ? 24.184 8.514 -10.400 1.00 80.56 156 ARG A C 1
ATOM 1238 O O . ARG A 1 156 ? 23.479 9.408 -10.861 1.00 80.56 156 ARG A O 1
ATOM 1245 N N . ALA A 1 157 ? 24.323 7.315 -10.966 1.00 84.12 157 ALA A N 1
ATOM 1246 C CA . ALA A 1 157 ? 23.636 6.910 -12.187 1.00 84.12 157 ALA A CA 1
ATOM 1247 C C . ALA A 1 157 ? 22.111 6.921 -12.004 1.00 84.12 157 ALA A C 1
ATOM 1249 O O . ALA A 1 157 ? 21.413 7.590 -12.762 1.00 84.12 157 ALA A O 1
ATOM 1250 N N . HIS A 1 158 ? 21.604 6.287 -10.941 1.00 83.44 158 HIS A N 1
ATOM 1251 C CA . HIS A 1 158 ? 20.168 6.255 -10.663 1.00 83.44 158 HIS A CA 1
ATOM 1252 C C . HIS A 1 158 ? 19.588 7.652 -10.380 1.00 83.44 158 HIS A C 1
ATOM 1254 O O . HIS A 1 158 ? 18.529 7.996 -10.895 1.00 83.44 158 HIS A O 1
ATOM 1260 N N . ARG A 1 159 ? 20.308 8.520 -9.654 1.00 80.44 159 ARG A N 1
ATOM 1261 C CA . ARG A 1 159 ? 19.873 9.919 -9.467 1.00 80.44 159 ARG A CA 1
ATOM 1262 C C . ARG A 1 159 ? 19.747 10.687 -10.784 1.00 80.44 159 ARG A C 1
ATOM 1264 O O . ARG A 1 159 ? 18.775 11.411 -10.972 1.00 80.44 159 ARG A O 1
ATOM 1271 N N . LYS A 1 160 ? 20.730 10.548 -11.683 1.00 83.44 160 LYS A N 1
ATOM 1272 C CA . LYS A 1 160 ? 20.688 11.175 -13.016 1.00 83.44 160 LYS A CA 1
ATOM 1273 C C . LYS A 1 160 ? 19.519 10.640 -13.841 1.00 83.44 160 LYS A C 1
ATOM 1275 O O . LYS A 1 160 ? 18.865 11.409 -14.535 1.00 83.44 160 LYS A O 1
ATOM 1280 N N . PHE A 1 161 ? 19.256 9.339 -13.743 1.00 86.69 161 PHE A N 1
ATOM 1281 C CA . PHE A 1 161 ? 18.102 8.709 -14.369 1.00 86.69 161 PHE A CA 1
ATOM 1282 C C . PHE A 1 161 ? 16.785 9.325 -13.869 1.00 86.69 161 PHE A C 1
ATOM 1284 O O . PHE A 1 161 ? 16.014 9.805 -14.694 1.00 86.69 161 PHE A O 1
ATOM 1291 N N . LEU A 1 162 ? 16.569 9.398 -12.548 1.00 82.56 162 LEU A N 1
ATOM 1292 C CA . LEU A 1 162 ? 15.351 9.973 -11.956 1.00 82.56 162 LEU A CA 1
ATOM 1293 C C . LEU A 1 162 ? 15.125 11.425 -12.389 1.00 82.56 162 LEU A C 1
ATOM 1295 O O . LEU A 1 162 ? 14.043 11.763 -12.860 1.00 82.56 162 LEU A O 1
ATOM 1299 N N . ALA A 1 163 ? 16.168 12.258 -12.311 1.00 78.88 163 ALA A N 1
ATOM 1300 C CA . ALA A 1 163 ? 16.099 13.666 -12.706 1.00 78.88 163 ALA A CA 1
ATOM 1301 C C . ALA A 1 163 ? 15.733 13.868 -14.188 1.00 78.88 163 ALA A C 1
ATOM 1303 O O . ALA A 1 163 ? 15.211 14.915 -14.556 1.00 78.88 163 ALA A O 1
ATOM 1304 N N . ARG A 1 164 ? 16.019 12.877 -15.041 1.00 85.50 164 ARG A N 1
ATOM 1305 C CA . ARG A 1 164 ? 15.687 12.903 -16.469 1.00 85.50 164 ARG A CA 1
ATOM 1306 C C . ARG A 1 164 ? 14.260 12.429 -16.740 1.00 85.50 164 ARG A C 1
ATOM 1308 O O . ARG A 1 164 ? 13.595 12.996 -17.598 1.00 85.50 164 ARG A O 1
ATOM 1315 N N . VAL A 1 165 ? 13.825 11.360 -16.073 1.00 83.62 165 VAL A N 1
ATOM 1316 C CA . VAL A 1 165 ? 12.564 10.670 -16.401 1.00 83.62 165 VAL A CA 1
ATOM 1317 C C . VAL A 1 165 ? 11.352 11.223 -15.646 1.00 83.62 165 VAL A C 1
ATOM 1319 O O . VAL A 1 165 ? 10.227 11.024 -16.087 1.00 83.62 165 VAL A O 1
ATOM 1322 N N . VAL A 1 166 ? 11.560 11.962 -14.551 1.00 78.44 166 VAL A N 1
ATOM 1323 C CA . VAL A 1 166 ? 10.491 12.573 -13.745 1.00 78.44 166 VAL A CA 1
ATOM 1324 C C . VAL A 1 166 ? 10.566 14.108 -13.856 1.00 78.44 166 VAL A C 1
ATOM 1326 O O . VAL A 1 166 ? 11.255 14.746 -13.062 1.00 78.44 166 VAL A O 1
ATOM 1329 N N . PRO A 1 167 ? 9.891 14.739 -14.841 1.00 63.59 167 PRO A N 1
ATOM 1330 C CA . PRO A 1 167 ? 9.935 16.194 -15.028 1.00 63.59 167 PRO A CA 1
ATOM 1331 C C . PRO A 1 167 ? 9.052 16.972 -14.021 1.00 63.59 167 PRO A C 1
ATOM 1333 O O . PRO A 1 167 ? 7.917 16.573 -13.735 1.00 63.59 167 PRO A O 1
ATOM 1336 N N . GLY A 1 168 ? 9.556 18.111 -13.513 1.00 58.41 168 GLY A N 1
ATOM 1337 C CA . GLY A 1 168 ? 8.839 19.108 -12.682 1.00 58.41 168 GLY A CA 1
ATOM 1338 C C . GLY A 1 168 ? 9.618 19.593 -11.433 1.00 58.41 168 GLY A C 1
ATOM 1339 O O . GLY A 1 168 ? 10.467 18.851 -10.947 1.00 58.41 168 GLY A O 1
ATOM 1340 N N . PRO A 1 169 ? 9.374 20.821 -10.904 1.00 54.34 169 PRO A N 1
ATOM 1341 C CA . PRO A 1 169 ? 10.105 21.375 -9.747 1.00 54.34 169 PRO A CA 1
ATOM 1342 C C . PRO A 1 169 ? 9.685 20.628 -8.460 1.00 54.34 169 PRO A C 1
ATOM 1344 O O . PRO A 1 169 ? 8.581 20.096 -8.428 1.00 54.34 169 PRO A O 1
ATOM 1347 N N . VAL A 1 170 ? 10.507 20.482 -7.405 1.00 44.41 170 VAL A N 1
ATOM 1348 C CA . VAL A 1 170 ? 10.728 21.488 -6.341 1.00 44.41 170 VAL A CA 1
ATOM 1349 C C . VAL A 1 170 ? 12.027 21.186 -5.574 1.00 44.41 170 VAL A C 1
ATOM 1351 O O . VAL A 1 170 ? 12.162 20.128 -4.972 1.00 44.41 170 VAL A O 1
ATOM 1354 N N . LEU A 1 171 ? 12.950 22.155 -5.560 1.00 36.69 171 LEU A N 1
ATOM 1355 C CA . LEU A 1 171 ? 14.274 22.127 -4.913 1.00 36.69 171 LEU A CA 1
ATOM 1356 C C . LEU A 1 171 ? 15.218 21.040 -5.440 1.00 36.69 171 LEU A C 1
ATOM 1358 O O . LEU A 1 171 ? 15.446 20.034 -4.779 1.00 36.69 171 LEU A O 1
ATOM 1362 N N . GLY A 1 172 ? 15.791 21.336 -6.617 1.00 38.56 172 GLY A N 1
ATOM 1363 C CA . GLY A 1 172 ? 17.021 20.790 -7.197 1.00 38.56 172 GLY A CA 1
ATOM 1364 C C . GLY A 1 172 ? 17.395 19.381 -6.754 1.00 38.56 172 GLY A C 1
ATOM 1365 O O . GLY A 1 172 ? 17.785 19.175 -5.608 1.00 38.56 172 GLY A O 1
ATOM 1366 N N . SER A 1 173 ? 17.416 18.446 -7.702 1.00 40.97 173 SER A N 1
ATOM 1367 C CA . SER A 1 173 ? 17.745 17.011 -7.589 1.00 40.97 173 SER A CA 1
ATOM 1368 C C . SER A 1 173 ? 18.967 16.645 -6.704 1.00 40.97 173 SER A C 1
ATOM 1370 O O . SER A 1 173 ? 19.194 15.478 -6.394 1.00 40.97 173 SER A O 1
ATOM 1372 N N . TYR A 1 174 ? 19.757 17.636 -6.277 1.00 36.41 174 TYR A N 1
ATOM 1373 C CA . TYR A 1 174 ? 20.873 17.590 -5.334 1.00 36.41 174 TYR A CA 1
ATOM 1374 C C . TYR A 1 174 ? 20.518 17.721 -3.835 1.00 36.41 174 TYR A C 1
ATOM 1376 O O . TYR A 1 174 ? 21.174 17.071 -3.018 1.00 36.41 174 TYR A O 1
ATOM 1384 N N . LEU A 1 175 ? 19.522 18.524 -3.436 1.00 33.16 175 LEU A N 1
ATOM 1385 C CA . LEU A 1 175 ? 19.157 18.727 -2.018 1.00 33.16 175 LEU A CA 1
ATOM 1386 C C . LEU A 1 175 ? 18.131 17.681 -1.544 1.00 33.16 175 LEU A C 1
ATOM 1388 O O . LEU A 1 175 ? 18.161 17.213 -0.406 1.00 33.16 175 LEU A O 1
ATOM 1392 N N . HIS A 1 176 ? 17.277 17.241 -2.464 1.00 39.06 176 HIS A N 1
ATOM 1393 C CA . HIS A 1 176 ? 16.145 16.352 -2.216 1.00 39.06 176 HIS A CA 1
ATOM 1394 C C . HIS A 1 176 ? 16.542 14.887 -2.005 1.00 39.06 176 HIS A C 1
ATOM 1396 O O . HIS A 1 176 ? 16.133 14.270 -1.023 1.00 39.06 176 HIS A O 1
ATOM 1402 N N . VAL A 1 177 ? 17.472 14.355 -2.810 1.00 44.56 177 VAL A N 1
ATOM 1403 C CA . VAL A 1 177 ? 18.024 13.006 -2.575 1.00 44.56 177 VAL A CA 1
ATOM 1404 C C . VAL A 1 177 ? 18.836 12.951 -1.275 1.00 44.56 177 VAL A C 1
ATOM 1406 O O . VAL A 1 177 ? 18.939 11.891 -0.660 1.00 44.56 177 VAL A O 1
ATOM 1409 N N . ARG A 1 178 ? 19.359 14.093 -0.802 1.00 35.69 178 ARG A N 1
ATOM 1410 C CA . ARG A 1 178 ? 20.015 14.192 0.507 1.00 35.69 178 ARG A CA 1
ATOM 1411 C C . ARG A 1 178 ? 19.011 14.198 1.650 1.00 35.69 178 ARG A C 1
ATOM 1413 O O . ARG A 1 178 ? 19.285 13.511 2.616 1.00 35.69 178 ARG A O 1
ATOM 1420 N N . ILE A 1 179 ? 17.868 14.881 1.555 1.00 39.34 179 ILE A N 1
ATOM 1421 C CA . ILE A 1 179 ? 16.855 14.912 2.629 1.00 39.34 179 ILE A CA 1
ATOM 1422 C C . ILE A 1 179 ? 16.083 13.594 2.709 1.00 39.34 179 ILE A C 1
ATOM 1424 O O . ILE A 1 179 ? 15.928 13.058 3.798 1.00 39.34 179 ILE A O 1
ATOM 1428 N N . THR A 1 180 ? 15.687 12.998 1.584 1.00 41.91 180 THR A N 1
ATOM 1429 C CA . THR A 1 180 ? 15.065 11.665 1.578 1.00 41.91 180 THR A CA 1
ATOM 1430 C C . THR A 1 180 ? 16.089 10.576 1.881 1.00 41.91 180 THR A C 1
ATOM 1432 O O . THR A 1 180 ? 15.796 9.614 2.582 1.00 41.91 180 THR A O 1
ATOM 1435 N N . GLY A 1 181 ? 17.337 10.765 1.443 1.00 39.47 181 GLY A N 1
ATOM 1436 C CA . GLY A 1 181 ? 18.485 9.994 1.907 1.00 39.47 181 GLY A CA 1
ATOM 1437 C C . GLY A 1 181 ? 18.767 10.189 3.397 1.00 39.47 181 GLY A C 1
ATOM 1438 O O . GLY A 1 181 ? 19.266 9.257 4.001 1.00 39.47 181 GLY A O 1
ATOM 1439 N N . TRP A 1 182 ? 18.398 11.329 3.998 1.00 35.53 182 TRP A N 1
ATOM 1440 C CA . TRP A 1 182 ? 18.440 11.625 5.435 1.00 35.53 182 TRP A CA 1
ATOM 1441 C C . TRP A 1 182 ? 17.227 11.088 6.185 1.00 35.53 182 TRP A C 1
ATOM 1443 O O . TRP A 1 182 ? 17.402 10.675 7.313 1.00 35.53 182 TRP A O 1
ATOM 1453 N N . ALA A 1 183 ? 16.037 11.013 5.591 1.00 39.84 183 ALA A N 1
ATOM 1454 C CA . ALA A 1 183 ? 14.866 10.342 6.153 1.00 39.84 183 ALA A CA 1
ATOM 1455 C C . ALA A 1 183 ? 15.067 8.821 6.133 1.00 39.84 183 ALA A C 1
ATOM 1457 O O . ALA A 1 183 ? 14.849 8.160 7.142 1.00 39.84 183 ALA A O 1
ATOM 1458 N N . MET A 1 184 ? 15.630 8.281 5.047 1.00 43.09 184 MET A N 1
ATOM 1459 C CA . MET A 1 184 ? 16.111 6.900 4.967 1.00 43.09 184 MET A CA 1
ATOM 1460 C C . MET A 1 184 ? 17.420 6.670 5.744 1.00 43.09 184 MET A C 1
ATOM 1462 O O . MET A 1 184 ? 17.703 5.558 6.184 1.00 43.09 184 MET A O 1
ATOM 1466 N N . ALA A 1 185 ? 18.219 7.715 5.989 1.00 38.69 185 ALA A N 1
ATOM 1467 C CA . ALA A 1 185 ? 19.358 7.649 6.904 1.00 38.69 185 ALA A CA 1
ATOM 1468 C C . ALA A 1 185 ? 18.980 7.903 8.371 1.00 38.69 185 ALA A C 1
ATOM 1470 O O . ALA A 1 185 ? 19.715 7.494 9.251 1.00 38.69 185 ALA A O 1
ATOM 1471 N N . LEU A 1 186 ? 17.820 8.476 8.670 1.00 38.50 186 LEU A N 1
ATOM 1472 C CA . LEU A 1 186 ? 17.175 8.501 9.985 1.00 38.50 186 LEU A CA 1
ATOM 1473 C C . LEU A 1 186 ? 16.406 7.190 10.205 1.00 38.50 186 LEU A C 1
ATOM 1475 O O . LEU A 1 186 ? 16.311 6.713 11.336 1.00 38.50 186 LEU A O 1
ATOM 1479 N N . GLN A 1 187 ? 16.013 6.513 9.117 1.00 41.22 187 GLN A N 1
ATOM 1480 C CA . GLN A 1 187 ? 15.800 5.065 9.085 1.00 41.22 187 GLN A CA 1
ATOM 1481 C C . GLN A 1 187 ? 17.110 4.258 9.239 1.00 41.22 187 GLN A C 1
ATOM 1483 O O . GLN A 1 187 ? 17.031 3.028 9.297 1.00 41.22 187 GLN A O 1
ATOM 1488 N N . ARG A 1 188 ? 18.313 4.868 9.385 1.00 42.06 188 ARG A N 1
ATOM 1489 C CA . ARG A 1 188 ? 19.522 4.108 9.774 1.00 42.06 188 ARG A CA 1
ATOM 1490 C C . ARG A 1 188 ? 19.344 3.590 11.189 1.00 42.06 188 ARG A C 1
ATOM 1492 O O . ARG A 1 188 ? 19.660 4.262 12.164 1.00 42.06 188 ARG A O 1
ATOM 1499 N N . VAL A 1 189 ? 18.879 2.348 11.245 1.00 48.41 189 VAL A N 1
ATOM 1500 C CA . VAL A 1 189 ? 19.291 1.235 12.111 1.00 48.41 189 VAL A CA 1
ATOM 1501 C C . VAL A 1 189 ? 19.154 1.412 13.629 1.00 48.41 189 VAL A C 1
ATOM 1503 O O . VAL A 1 189 ? 19.057 0.401 14.305 1.00 48.41 189 VAL A O 1
ATOM 1506 N N . ARG A 1 190 ? 19.082 2.618 14.202 1.00 36.47 190 ARG A N 1
ATOM 1507 C CA . ARG A 1 190 ? 18.929 2.842 15.649 1.00 36.47 190 ARG A CA 1
ATOM 1508 C C . ARG A 1 190 ? 17.605 3.491 16.022 1.00 36.47 190 ARG A C 1
ATOM 1510 O O . ARG A 1 190 ? 16.956 2.961 16.903 1.00 36.47 190 ARG A O 1
ATOM 1517 N N . ALA A 1 191 ? 17.153 4.555 15.352 1.00 41.00 191 ALA A N 1
ATOM 1518 C CA . ALA A 1 191 ? 15.856 5.180 15.657 1.00 41.00 191 ALA A CA 1
ATOM 1519 C C . ALA A 1 191 ? 14.678 4.383 15.077 1.00 41.00 191 ALA A C 1
ATOM 1521 O O . ALA A 1 191 ? 13.719 4.112 15.788 1.00 41.00 191 ALA A O 1
ATOM 1522 N N . TYR A 1 192 ? 14.786 3.926 13.823 1.00 46.72 192 TYR A N 1
ATOM 1523 C CA . TYR A 1 192 ? 13.827 2.983 13.242 1.00 46.72 192 TYR A CA 1
ATOM 1524 C C . TYR A 1 192 ? 13.857 1.652 13.992 1.00 46.72 192 TYR A C 1
ATOM 1526 O O . TYR A 1 192 ? 12.801 1.182 14.373 1.00 46.72 192 TYR A O 1
ATOM 1534 N N . ARG A 1 193 ? 15.037 1.081 14.293 1.00 47.91 193 ARG A N 1
ATOM 1535 C CA . ARG A 1 193 ? 15.121 -0.162 15.080 1.00 47.91 193 ARG A CA 1
ATOM 1536 C C . ARG A 1 193 ? 14.580 0.036 16.498 1.00 47.91 193 ARG A C 1
ATOM 1538 O O . ARG A 1 193 ? 13.796 -0.776 16.936 1.00 47.91 193 ARG A O 1
ATOM 1545 N N . ALA A 1 194 ? 14.864 1.151 17.173 1.00 47.03 194 ALA A N 1
ATOM 1546 C CA . ALA A 1 194 ? 14.279 1.457 18.481 1.00 47.03 194 ALA A CA 1
ATOM 1547 C C . ALA A 1 194 ? 12.763 1.694 18.418 1.00 47.03 194 ALA A C 1
ATOM 1549 O O . ALA A 1 194 ? 12.061 1.254 19.319 1.00 47.03 194 ALA A O 1
ATOM 1550 N N . ALA A 1 195 ? 12.241 2.339 17.370 1.00 50.16 195 ALA A N 1
ATOM 1551 C CA . ALA A 1 195 ? 10.805 2.502 17.160 1.00 50.16 195 ALA A CA 1
ATOM 1552 C C . ALA A 1 195 ? 10.138 1.161 16.835 1.00 50.16 195 ALA A C 1
ATOM 1554 O O . ALA A 1 195 ? 9.102 0.852 17.407 1.00 50.16 195 ALA A O 1
ATOM 1555 N N . THR A 1 196 ? 10.738 0.324 15.988 1.00 49.12 196 THR A N 1
ATOM 1556 C CA . THR A 1 196 ? 10.222 -1.012 15.680 1.00 49.12 196 THR A CA 1
ATOM 1557 C C . THR A 1 196 ? 10.355 -1.962 16.855 1.00 49.12 196 THR A C 1
ATOM 1559 O O . THR A 1 196 ? 9.435 -2.728 17.086 1.00 49.12 196 THR A O 1
ATOM 1562 N N . ASP A 1 197 ? 11.426 -1.872 17.640 1.00 49.19 197 ASP A N 1
ATOM 1563 C CA . ASP A 1 197 ? 11.637 -2.661 18.852 1.00 49.19 197 ASP A CA 1
ATOM 1564 C C . ASP A 1 197 ? 10.742 -2.162 19.992 1.00 49.19 197 ASP A C 1
ATOM 1566 O O . ASP A 1 197 ? 10.342 -2.955 20.829 1.00 49.19 197 ASP A O 1
ATOM 1570 N N . PHE A 1 198 ? 10.393 -0.873 20.046 1.00 49.56 198 PHE A N 1
ATOM 1571 C CA . PHE A 1 198 ? 9.363 -0.340 20.946 1.00 49.56 198 PHE A CA 1
ATOM 1572 C C . PHE A 1 198 ? 7.977 -0.838 20.522 1.00 49.56 198 PHE A C 1
ATOM 1574 O O . PHE A 1 198 ? 7.240 -1.398 21.323 1.00 49.56 198 PHE A O 1
ATOM 1581 N N . VAL A 1 199 ? 7.652 -0.744 19.232 1.00 55.22 199 VAL A N 1
ATOM 1582 C CA . VAL A 1 199 ? 6.429 -1.312 18.647 1.00 55.22 199 VAL A CA 1
ATOM 1583 C C . VAL A 1 199 ? 6.400 -2.844 18.762 1.00 55.22 199 VAL A C 1
ATOM 1585 O O . VAL A 1 199 ? 5.330 -3.435 18.746 1.00 55.22 199 VAL A O 1
ATOM 1588 N N . HIS A 1 200 ? 7.536 -3.526 18.867 1.00 53.38 200 HIS A N 1
ATOM 1589 C CA . HIS A 1 200 ? 7.600 -4.977 19.029 1.00 53.38 200 HIS A CA 1
ATOM 1590 C C . HIS A 1 200 ? 7.544 -5.403 20.502 1.00 53.38 200 HIS A C 1
ATOM 1592 O O . HIS A 1 200 ? 6.827 -6.351 20.802 1.00 53.38 200 HIS A O 1
ATOM 1598 N N . ARG A 1 201 ? 8.218 -4.684 21.411 1.00 48.41 201 ARG A N 1
ATOM 1599 C CA . ARG A 1 201 ? 8.285 -4.998 22.851 1.00 48.41 201 ARG A CA 1
ATOM 1600 C C . ARG A 1 201 ? 7.079 -4.509 23.659 1.00 48.41 201 ARG A C 1
ATOM 1602 O O . ARG A 1 201 ? 6.651 -5.216 24.556 1.00 48.41 201 ARG A O 1
ATOM 1609 N N . GLU A 1 202 ? 6.505 -3.351 23.325 1.00 47.47 202 GLU A N 1
ATOM 1610 C CA . GLU A 1 202 ? 5.429 -2.705 24.110 1.00 47.47 202 GLU A CA 1
ATOM 1611 C C . GLU A 1 202 ? 4.028 -2.848 23.481 1.00 47.47 202 GLU A C 1
ATOM 1613 O O . GLU A 1 202 ? 3.025 -2.373 24.017 1.00 47.47 202 GLU A O 1
ATOM 1618 N N . SER A 1 203 ? 3.915 -3.464 22.298 1.00 53.25 203 SER A N 1
ATOM 1619 C CA . SER A 1 203 ? 2.643 -3.503 21.573 1.00 53.25 203 SER A CA 1
ATOM 1620 C C . SER A 1 203 ? 1.816 -4.742 21.882 1.00 53.25 203 SER A C 1
ATOM 1622 O O . SER A 1 203 ? 1.899 -5.757 21.192 1.00 53.25 203 SER A O 1
ATOM 1624 N N . HIS A 1 204 ? 0.863 -4.591 22.797 1.00 59.62 204 HIS A N 1
ATOM 1625 C CA . HIS A 1 204 ? -0.295 -5.487 22.891 1.00 59.62 204 HIS A CA 1
ATOM 1626 C C . HIS A 1 204 ? -1.187 -5.459 21.628 1.00 59.62 204 HIS A C 1
ATOM 1628 O O . HIS A 1 204 ? -2.100 -6.271 21.488 1.00 59.62 204 HIS A O 1
ATOM 1634 N N . LEU A 1 205 ? -0.955 -4.523 20.696 1.00 70.94 205 LEU A N 1
ATOM 1635 C CA . LEU A 1 205 ? -1.655 -4.462 19.415 1.00 70.94 205 LEU A CA 1
ATOM 1636 C C . LEU A 1 205 ? -0.973 -5.403 18.418 1.00 70.94 205 LEU A C 1
ATOM 1638 O O . LEU A 1 205 ? -0.006 -5.055 17.734 1.00 70.94 205 LEU A O 1
ATOM 1642 N N . VAL A 1 206 ? -1.481 -6.628 18.362 1.00 78.25 206 VAL A N 1
ATOM 1643 C CA . VAL A 1 206 ? -1.049 -7.652 17.410 1.00 78.25 206 VAL A CA 1
ATOM 1644 C C . VAL A 1 206 ? -1.672 -7.362 16.040 1.00 78.25 206 VAL A C 1
ATOM 1646 O O . VAL A 1 206 ? -2.861 -7.054 15.955 1.00 78.25 206 VAL A O 1
ATOM 1649 N N . LEU A 1 207 ? -0.877 -7.462 14.967 1.00 83.44 207 LEU A N 1
ATOM 1650 C CA . LEU A 1 207 ? -1.403 -7.625 13.610 1.00 83.44 207 LEU A CA 1
ATOM 1651 C C . LEU A 1 207 ? -1.438 -9.134 13.328 1.00 83.44 207 LEU A C 1
ATOM 1653 O O . LEU A 1 207 ? -0.366 -9.724 13.204 1.00 83.44 207 LEU A O 1
ATOM 1657 N N . PRO A 1 208 ? -2.618 -9.778 13.290 1.00 87.44 208 PRO A N 1
ATOM 1658 C CA . PRO A 1 208 ? -2.710 -11.212 13.029 1.00 87.44 208 PRO A CA 1
ATOM 1659 C C . PRO A 1 208 ? -2.183 -11.563 11.635 1.00 87.44 208 PRO A C 1
ATOM 1661 O O . PRO A 1 208 ? -2.466 -10.830 10.685 1.00 87.44 208 PRO A O 1
ATOM 1664 N N . ALA A 1 209 ? -1.510 -12.711 11.500 1.00 88.31 209 ALA A N 1
ATOM 1665 C CA . ALA A 1 209 ? -0.962 -13.191 10.225 1.00 88.31 209 ALA A CA 1
ATOM 1666 C C . ALA A 1 209 ? -2.018 -13.203 9.107 1.00 88.31 209 ALA A C 1
ATOM 1668 O O . ALA A 1 209 ? -1.827 -12.578 8.074 1.00 88.31 209 ALA A O 1
ATOM 1669 N N . ALA A 1 210 ? -3.215 -13.734 9.384 1.00 90.44 210 ALA A N 1
ATOM 1670 C CA . ALA A 1 210 ? -4.314 -13.753 8.417 1.00 90.44 210 ALA A CA 1
ATOM 1671 C C . ALA A 1 210 ? -4.711 -12.360 7.881 1.00 90.44 210 ALA A C 1
ATOM 1673 O O . ALA A 1 210 ? -5.154 -12.238 6.742 1.00 90.44 210 ALA A O 1
ATOM 1674 N N . GLN A 1 211 ? -4.572 -11.299 8.687 1.00 90.75 211 GLN A N 1
ATOM 1675 C CA . GLN A 1 211 ? -4.843 -9.931 8.229 1.00 90.75 211 GLN A CA 1
ATOM 1676 C C . GLN A 1 211 ? -3.676 -9.355 7.430 1.00 90.75 211 GLN A C 1
ATOM 1678 O O . GLN A 1 211 ? -3.914 -8.630 6.467 1.00 90.75 211 GLN A O 1
ATOM 1683 N N . TYR A 1 212 ? -2.438 -9.664 7.822 1.00 93.44 212 TYR A N 1
ATOM 1684 C CA . TYR A 1 212 ? -1.252 -9.324 7.040 1.00 93.44 212 TYR A CA 1
ATOM 1685 C C . TYR A 1 212 ? -1.336 -9.959 5.643 1.00 93.44 212 TYR A C 1
ATOM 1687 O O . TYR A 1 212 ? -1.304 -9.241 4.646 1.00 93.44 212 TYR A O 1
ATOM 1695 N N . ASP A 1 213 ? -1.594 -11.266 5.574 1.00 95.19 213 ASP A N 1
ATOM 1696 C CA . ASP A 1 213 ? -1.707 -12.020 4.321 1.00 95.19 213 ASP A CA 1
ATOM 1697 C C . ASP A 1 213 ? -2.871 -11.531 3.454 1.00 95.19 213 ASP A C 1
ATOM 1699 O O . ASP A 1 213 ? -2.743 -11.410 2.235 1.00 95.19 213 ASP A O 1
ATOM 1703 N N . GLU A 1 214 ? -4.016 -11.203 4.065 1.00 95.69 214 GLU A N 1
ATOM 1704 C CA . GLU A 1 214 ? -5.151 -10.643 3.332 1.00 95.69 214 GLU A CA 1
ATOM 1705 C C . GLU A 1 214 ? -4.793 -9.311 2.664 1.00 95.69 214 GLU A C 1
ATOM 1707 O O . GLU A 1 214 ? -5.119 -9.114 1.490 1.00 95.69 214 GLU A O 1
ATOM 1712 N N . VAL A 1 215 ? -4.144 -8.403 3.398 1.00 96.38 215 VAL A N 1
ATOM 1713 C CA . VAL A 1 215 ? -3.730 -7.091 2.882 1.00 96.38 215 VAL A CA 1
ATOM 1714 C C . VAL A 1 215 ? -2.672 -7.258 1.794 1.00 96.38 215 VAL A C 1
ATOM 1716 O O . VAL A 1 215 ? -2.840 -6.684 0.717 1.00 96.38 215 VAL A O 1
ATOM 1719 N N . ARG A 1 216 ? -1.654 -8.098 2.027 1.00 97.19 216 ARG A N 1
ATOM 1720 C CA . ARG A 1 216 ? -0.594 -8.412 1.057 1.00 97.19 216 ARG A CA 1
ATOM 1721 C C . ARG A 1 216 ? -1.193 -8.927 -0.247 1.00 97.19 216 ARG A C 1
ATOM 1723 O O . ARG A 1 216 ? -0.928 -8.382 -1.314 1.00 97.19 216 ARG A O 1
ATOM 1730 N N . ARG A 1 217 ? -2.081 -9.922 -0.161 1.00 97.44 217 ARG A N 1
ATOM 1731 C CA . ARG A 1 217 ? -2.763 -10.511 -1.320 1.00 97.44 217 ARG A CA 1
ATOM 1732 C C . ARG A 1 217 ? -3.599 -9.483 -2.080 1.00 97.44 217 ARG A C 1
ATOM 1734 O O . ARG A 1 217 ? -3.563 -9.465 -3.305 1.00 97.44 217 ARG A O 1
ATOM 1741 N N . LEU A 1 218 ? -4.354 -8.628 -1.385 1.00 97.62 218 LEU A N 1
ATOM 1742 C CA . LEU A 1 218 ? -5.151 -7.582 -2.037 1.00 97.62 218 LEU A CA 1
ATOM 1743 C C . LEU A 1 218 ? -4.275 -6.543 -2.747 1.00 97.62 218 LEU A C 1
ATOM 1745 O O . LEU A 1 218 ? -4.642 -6.105 -3.836 1.00 97.62 218 LEU A O 1
ATOM 1749 N N . ALA A 1 219 ? -3.138 -6.165 -2.159 1.00 97.94 219 ALA A N 1
ATOM 1750 C CA . ALA A 1 219 ? -2.183 -5.245 -2.772 1.00 97.94 219 ALA A CA 1
ATOM 1751 C C . ALA A 1 219 ? -1.544 -5.852 -4.031 1.00 97.94 219 ALA A C 1
ATOM 1753 O O . ALA A 1 219 ? -1.578 -5.219 -5.084 1.00 97.94 219 ALA A O 1
ATOM 1754 N N . ILE A 1 220 ? -1.094 -7.109 -3.971 1.00 98.12 220 ILE A N 1
ATOM 1755 C CA . ILE A 1 220 ? -0.579 -7.843 -5.140 1.00 98.12 220 ILE A CA 1
ATOM 1756 C C . ILE A 1 220 ? -1.653 -7.966 -6.230 1.00 98.12 220 ILE A C 1
ATOM 1758 O O . ILE A 1 220 ? -1.384 -7.713 -7.403 1.00 98.12 220 ILE A O 1
ATOM 1762 N N . GLU A 1 221 ? -2.898 -8.297 -5.868 1.00 97.56 221 GLU A N 1
ATOM 1763 C CA . GLU A 1 221 ? -4.015 -8.337 -6.822 1.00 97.56 221 GLU A CA 1
ATOM 1764 C C . GLU A 1 221 ? -4.240 -6.972 -7.495 1.00 97.56 221 GLU A C 1
ATOM 1766 O O . GLU A 1 221 ? -4.476 -6.923 -8.705 1.00 97.56 221 GLU A O 1
ATOM 1771 N N . ALA A 1 222 ? -4.138 -5.871 -6.741 1.00 97.81 222 ALA A N 1
ATOM 1772 C CA . ALA A 1 222 ? -4.247 -4.513 -7.272 1.00 97.81 222 ALA A CA 1
ATOM 1773 C C . ALA A 1 222 ? -3.119 -4.214 -8.270 1.00 97.81 222 ALA A C 1
ATOM 1775 O O . ALA A 1 222 ? -3.385 -3.761 -9.383 1.00 97.81 222 ALA A O 1
ATOM 1776 N N . GLN A 1 223 ? -1.878 -4.536 -7.907 1.00 98.25 223 GLN A N 1
ATOM 1777 C CA . GLN A 1 223 ? -0.690 -4.358 -8.744 1.00 98.25 223 GLN A CA 1
ATOM 1778 C C . GLN A 1 223 ? -0.791 -5.152 -10.049 1.00 98.25 223 GLN A C 1
ATOM 1780 O O . GLN A 1 223 ? -0.673 -4.595 -11.139 1.00 98.25 223 GLN A O 1
ATOM 1785 N N . LEU A 1 224 ? -1.125 -6.440 -9.960 1.00 97.81 224 LEU A N 1
ATOM 1786 C CA . LEU A 1 224 ? -1.333 -7.287 -11.133 1.00 97.81 224 LEU A CA 1
ATOM 1787 C C . LEU A 1 224 ? -2.509 -6.807 -11.990 1.00 97.81 224 LEU A C 1
ATOM 1789 O O . LEU A 1 224 ? -2.496 -6.996 -13.203 1.00 97.81 224 LEU A O 1
ATOM 1793 N N . SER A 1 225 ? -3.540 -6.193 -11.397 1.00 96.69 225 SER A N 1
ATOM 1794 C CA . SER A 1 225 ? -4.638 -5.606 -12.173 1.00 96.69 225 SER A CA 1
ATOM 1795 C C . SER A 1 225 ? -4.151 -4.472 -13.080 1.00 96.69 225 SER A C 1
ATOM 1797 O O . SER A 1 225 ? -4.568 -4.424 -14.238 1.00 96.69 225 SER A O 1
ATOM 1799 N N . VAL A 1 226 ? -3.222 -3.642 -12.590 1.00 97.50 226 VAL A N 1
ATOM 1800 C CA . VAL A 1 226 ? -2.577 -2.568 -13.356 1.00 97.50 226 VAL A CA 1
ATOM 1801 C C . VAL A 1 226 ? -1.647 -3.135 -14.419 1.00 97.50 226 VAL A C 1
ATOM 1803 O O . VAL A 1 226 ? -1.713 -2.705 -15.561 1.00 97.50 226 VAL A O 1
ATOM 1806 N N . LEU A 1 227 ? -0.847 -4.157 -14.112 1.00 97.50 227 LEU A N 1
ATOM 1807 C CA . LEU A 1 227 ? 0.015 -4.777 -15.128 1.00 97.50 227 LEU A CA 1
ATOM 1808 C C . LEU A 1 227 ? -0.771 -5.440 -16.271 1.00 97.50 227 LEU A C 1
ATOM 1810 O O . LEU A 1 227 ? -0.270 -5.525 -17.388 1.00 97.50 227 LEU A O 1
ATOM 1814 N N . ARG A 1 228 ? -2.000 -5.906 -16.008 1.00 95.75 228 ARG A N 1
ATOM 1815 C CA . ARG A 1 228 ? -2.876 -6.517 -17.024 1.00 95.75 228 ARG A CA 1
ATOM 1816 C C . ARG A 1 228 ? -3.618 -5.504 -17.889 1.00 95.75 228 ARG A C 1
ATOM 1818 O O . ARG A 1 228 ? -3.863 -5.789 -19.054 1.00 95.75 228 ARG A O 1
ATOM 1825 N N . ARG A 1 229 ? -4.064 -4.393 -17.297 1.00 95.50 229 ARG A N 1
ATOM 1826 C CA . ARG A 1 229 ? -5.050 -3.481 -17.908 1.00 95.50 229 ARG A CA 1
ATOM 1827 C C . ARG A 1 229 ? -4.591 -2.030 -18.010 1.00 95.50 229 ARG A C 1
ATOM 1829 O O . ARG A 1 229 ? -5.273 -1.231 -18.631 1.00 95.50 229 ARG A O 1
ATOM 1836 N N . LEU A 1 230 ? -3.451 -1.689 -17.414 1.00 96.06 230 LEU A N 1
ATOM 1837 C CA . LEU A 1 230 ? -2.915 -0.331 -17.345 1.00 96.06 230 LEU A CA 1
ATOM 1838 C C . LEU A 1 230 ? -3.996 0.669 -16.908 1.00 96.06 230 LEU A C 1
ATOM 1840 O O . LEU A 1 230 ? -4.536 0.527 -15.811 1.00 96.06 230 LEU A O 1
ATOM 1844 N N . GLU A 1 231 ? -4.307 1.654 -17.750 1.00 96.12 231 GLU A N 1
ATOM 1845 C CA . GLU A 1 231 ? -5.269 2.735 -17.502 1.00 96.12 231 GLU A CA 1
ATOM 1846 C C . GLU A 1 231 ? -6.701 2.207 -17.267 1.00 96.12 231 GLU A C 1
ATOM 1848 O O . GLU A 1 231 ? -7.459 2.805 -16.502 1.00 96.12 231 GLU A O 1
ATOM 1853 N N . ASP A 1 232 ? -7.038 1.036 -17.821 1.00 95.62 232 ASP A N 1
ATOM 1854 C CA . ASP A 1 232 ? -8.349 0.388 -17.672 1.00 95.62 232 ASP A CA 1
ATOM 1855 C C . ASP A 1 232 ? -8.472 -0.445 -16.383 1.00 95.62 232 ASP A C 1
ATOM 1857 O O . ASP A 1 232 ? -9.499 -1.086 -16.117 1.00 95.62 232 ASP A O 1
ATOM 1861 N N . ALA A 1 233 ? -7.420 -0.504 -15.562 1.00 96.25 233 ALA A N 1
ATOM 1862 C CA . ALA A 1 233 ? -7.486 -1.213 -14.295 1.00 96.25 233 ALA A CA 1
ATOM 1863 C C . ALA A 1 233 ? -8.457 -0.494 -13.334 1.00 96.25 233 ALA A C 1
ATOM 1865 O O . ALA A 1 233 ? -8.337 0.713 -13.130 1.00 96.25 233 ALA A O 1
ATOM 1866 N N . PRO A 1 234 ? -9.378 -1.206 -12.653 1.00 94.62 234 PRO A N 1
ATOM 1867 C CA . PRO A 1 234 ? -10.370 -0.559 -11.792 1.00 94.62 234 PRO A CA 1
ATOM 1868 C C . PRO A 1 234 ? -9.772 0.295 -10.662 1.00 94.62 234 PRO A C 1
ATOM 1870 O O . PRO A 1 234 ? -10.409 1.238 -10.198 1.00 94.62 234 PRO A O 1
ATOM 1873 N N . VAL A 1 235 ? -8.536 0.004 -10.240 1.00 95.38 235 VAL A N 1
ATOM 1874 C CA . VAL A 1 235 ? -7.839 0.749 -9.181 1.00 95.38 235 VAL A CA 1
ATOM 1875 C C . VAL A 1 235 ? -7.386 2.137 -9.644 1.00 95.38 235 VAL A C 1
ATOM 1877 O O . VAL A 1 235 ? -7.243 3.033 -8.819 1.00 95.38 235 VAL A O 1
ATOM 1880 N N . VAL A 1 236 ? -7.236 2.349 -10.955 1.00 95.06 236 VAL A N 1
ATOM 1881 C CA . VAL A 1 236 ? -6.866 3.646 -11.550 1.00 95.06 236 VAL A CA 1
ATOM 1882 C C . VAL A 1 236 ? -7.982 4.679 -11.391 1.00 95.06 236 VAL A C 1
ATOM 1884 O O . VAL A 1 236 ? -7.717 5.873 -11.281 1.00 95.06 236 VAL A O 1
ATOM 1887 N N . GLN A 1 237 ? -9.233 4.224 -11.283 1.00 91.38 237 GLN A N 1
ATOM 1888 C CA . GLN A 1 237 ? -10.391 5.083 -11.010 1.00 91.38 237 GLN A CA 1
ATOM 1889 C C . GLN A 1 237 ? -10.466 5.535 -9.540 1.00 91.38 237 GLN A C 1
ATOM 1891 O O . GLN A 1 237 ? -11.350 6.305 -9.163 1.00 91.38 237 GLN A O 1
ATOM 1896 N N . MET A 1 238 ? -9.559 5.046 -8.691 1.00 90.69 238 MET A N 1
ATOM 1897 C CA . MET A 1 238 ? -9.507 5.364 -7.268 1.00 90.69 238 MET A CA 1
ATOM 1898 C C . MET A 1 238 ? -8.371 6.348 -6.971 1.00 90.69 238 MET A C 1
ATOM 1900 O O . MET A 1 238 ? -7.279 6.229 -7.519 1.00 90.69 238 MET A O 1
ATOM 1904 N N . ASP A 1 239 ? -8.591 7.294 -6.050 1.00 87.94 239 ASP A N 1
ATOM 1905 C CA . ASP A 1 239 ? -7.512 8.155 -5.540 1.00 87.94 239 ASP A CA 1
ATOM 1906 C C . ASP A 1 239 ? -6.568 7.311 -4.664 1.00 87.94 239 ASP A C 1
ATOM 1908 O O . ASP A 1 239 ? -6.993 6.892 -3.579 1.00 87.94 239 ASP A O 1
ATOM 1912 N N . PRO A 1 240 ? -5.299 7.087 -5.065 1.00 86.06 240 PRO A N 1
ATOM 1913 C CA . PRO A 1 240 ? -4.376 6.200 -4.353 1.00 86.06 240 PRO A CA 1
ATOM 1914 C C . PRO A 1 240 ? -4.114 6.659 -2.913 1.00 86.06 240 PRO A C 1
ATOM 1916 O O . PRO A 1 240 ? -3.752 5.853 -2.066 1.00 86.06 240 PRO A O 1
ATOM 1919 N N . ARG A 1 241 ? -4.383 7.930 -2.587 1.00 83.69 241 ARG A N 1
ATOM 1920 C CA . ARG A 1 241 ? -4.241 8.487 -1.231 1.00 83.69 241 ARG A CA 1
ATOM 1921 C C . ARG A 1 241 ? -5.363 8.079 -0.271 1.00 83.69 241 ARG A C 1
ATOM 1923 O O . ARG A 1 241 ? -5.280 8.366 0.921 1.00 83.69 241 ARG A O 1
ATOM 1930 N N . GLY A 1 242 ? -6.459 7.496 -0.766 1.00 87.00 242 GLY A N 1
ATOM 1931 C CA . GLY A 1 242 ? -7.563 7.011 0.069 1.00 87.00 242 GLY A CA 1
ATOM 1932 C C . GLY A 1 242 ? -8.243 8.090 0.925 1.00 87.00 242 GLY A C 1
ATOM 1933 O O . GLY A 1 242 ? -8.691 7.807 2.039 1.00 87.00 242 GLY A O 1
ATOM 1934 N N . GLY A 1 243 ? -8.357 9.328 0.424 1.00 85.06 243 GLY A N 1
ATOM 1935 C CA . GLY A 1 243 ? -8.855 10.472 1.204 1.00 85.06 243 GLY A CA 1
ATOM 1936 C C . GLY A 1 243 ? -10.231 10.248 1.853 1.00 85.06 243 GLY A C 1
ATOM 1937 O O . GLY A 1 243 ? -10.429 10.557 3.031 1.00 85.06 243 GLY A O 1
ATOM 1938 N N . ARG A 1 244 ? -11.178 9.637 1.125 1.00 87.31 244 ARG A N 1
ATOM 1939 C CA . ARG A 1 244 ? -12.516 9.317 1.655 1.00 87.31 244 ARG A CA 1
ATOM 1940 C C . ARG A 1 244 ? -12.473 8.237 2.754 1.00 87.31 244 ARG A C 1
ATOM 1942 O O . ARG A 1 244 ? -12.977 8.510 3.846 1.00 87.31 244 ARG A O 1
ATOM 1949 N N . PRO A 1 245 ? -11.877 7.044 2.546 1.00 90.75 245 PRO A N 1
ATOM 1950 C CA . PRO A 1 245 ? -11.649 6.072 3.620 1.00 90.75 245 PRO A CA 1
ATOM 1951 C C . PRO A 1 245 ? -10.955 6.655 4.859 1.00 90.75 245 PRO A C 1
ATOM 1953 O O . PRO A 1 245 ? -11.395 6.401 5.984 1.00 90.75 245 PRO A O 1
ATOM 1956 N N . ALA A 1 246 ? -9.933 7.495 4.672 1.00 87.50 246 ALA A N 1
ATOM 1957 C CA . ALA A 1 246 ? -9.233 8.155 5.769 1.00 87.50 246 ALA A CA 1
ATOM 1958 C C . ALA A 1 246 ? -10.167 9.065 6.589 1.00 87.50 246 ALA A C 1
ATOM 1960 O O . ALA A 1 246 ? -10.194 8.981 7.822 1.00 87.50 246 ALA A O 1
ATOM 1961 N N . ALA A 1 247 ? -10.992 9.884 5.927 1.00 87.00 247 ALA A N 1
ATOM 1962 C CA . ALA A 1 247 ? -11.975 10.738 6.594 1.00 87.00 247 ALA A CA 1
ATOM 1963 C C . ALA A 1 247 ? -12.998 9.920 7.409 1.00 87.00 247 ALA A C 1
ATOM 1965 O O . ALA A 1 247 ? -13.292 10.255 8.564 1.00 87.00 247 ALA A O 1
ATOM 1966 N N . VAL A 1 248 ? -13.490 8.809 6.847 1.00 91.19 248 VAL A N 1
ATOM 1967 C CA . VAL A 1 248 ? -14.395 7.878 7.540 1.00 91.19 248 VAL A CA 1
ATOM 1968 C C . VAL A 1 248 ? -13.721 7.287 8.780 1.00 91.19 248 VAL A C 1
ATOM 1970 O O . VAL A 1 248 ? -14.304 7.320 9.866 1.00 91.19 248 VAL A O 1
ATOM 1973 N N . ALA A 1 249 ? -12.479 6.810 8.672 1.00 92.19 249 ALA A N 1
ATOM 1974 C CA . ALA A 1 249 ? -11.746 6.254 9.809 1.00 92.19 249 ALA A CA 1
ATOM 1975 C C . ALA A 1 249 ? -11.541 7.275 10.931 1.00 92.19 249 ALA A C 1
ATOM 1977 O O . ALA A 1 249 ? -11.772 6.961 12.100 1.00 92.19 249 ALA A O 1
ATOM 1978 N N . VAL A 1 250 ? -11.169 8.515 10.599 1.00 89.00 250 VAL A N 1
ATOM 1979 C CA . VAL A 1 250 ? -11.008 9.592 11.588 1.00 89.00 250 VAL A CA 1
ATOM 1980 C C . VAL A 1 250 ? -12.322 9.867 12.323 1.00 89.00 250 VAL A C 1
ATOM 1982 O O . VAL A 1 250 ? -12.315 10.012 13.552 1.00 89.00 250 VAL A O 1
ATOM 1985 N N . ARG A 1 251 ? -13.449 9.907 11.600 1.00 93.31 251 ARG A N 1
ATOM 1986 C CA . ARG A 1 251 ? -14.792 10.093 12.173 1.00 93.31 251 ARG A CA 1
ATOM 1987 C C . ARG A 1 251 ? -15.154 8.956 13.131 1.00 93.31 251 ARG A C 1
ATOM 1989 O O . ARG A 1 251 ? -15.502 9.221 14.283 1.00 93.31 251 ARG A O 1
ATOM 1996 N N . LEU A 1 252 ? -15.013 7.704 12.693 1.00 93.75 252 LEU A N 1
ATOM 1997 C CA . LEU A 1 252 ? -15.327 6.521 13.502 1.00 93.75 252 LEU A CA 1
ATOM 1998 C C . LEU A 1 252 ? -14.421 6.403 14.727 1.00 93.75 252 LEU A C 1
ATOM 2000 O O . LEU A 1 252 ? -14.902 6.166 15.832 1.00 93.75 252 LEU A O 1
ATOM 2004 N N . ARG A 1 253 ? -13.121 6.662 14.573 1.00 92.12 253 ARG A N 1
ATOM 2005 C CA . ARG A 1 253 ? -12.172 6.659 15.688 1.00 92.12 253 ARG A CA 1
ATOM 2006 C C . ARG A 1 253 ? -12.527 7.713 16.736 1.00 92.12 253 ARG A C 1
ATOM 2008 O O . ARG A 1 253 ? -12.482 7.427 17.933 1.00 92.12 253 ARG A O 1
ATOM 2015 N N . ARG A 1 254 ? -12.900 8.930 16.314 1.00 91.62 254 ARG A N 1
ATOM 2016 C CA . ARG A 1 254 ? -13.387 9.982 17.228 1.00 91.62 254 ARG A CA 1
ATOM 2017 C C . ARG A 1 254 ? -14.662 9.552 17.948 1.00 91.62 254 ARG A C 1
ATOM 2019 O O . ARG A 1 254 ? -14.755 9.751 19.158 1.00 91.62 254 ARG A O 1
ATOM 2026 N N . TYR A 1 255 ? -15.608 8.955 17.227 1.00 94.12 255 TYR A N 1
ATOM 2027 C CA . TYR A 1 255 ? -16.849 8.444 17.800 1.00 94.12 255 TYR A CA 1
ATOM 2028 C C . TYR A 1 255 ? -16.589 7.381 18.874 1.00 94.12 255 TYR A C 1
ATOM 2030 O O . TYR A 1 255 ? -17.004 7.552 20.019 1.00 94.12 255 TYR A O 1
ATOM 2038 N N . LEU A 1 256 ? -15.815 6.344 18.549 1.00 92.75 256 LEU A N 1
ATOM 2039 C CA . LEU A 1 256 ? -15.480 5.262 19.476 1.00 92.75 256 LEU A CA 1
ATOM 2040 C C . LEU A 1 256 ? -14.719 5.764 20.710 1.00 92.75 256 LEU A C 1
ATOM 2042 O O . LEU A 1 256 ? -14.958 5.295 21.818 1.00 92.75 256 LEU A O 1
ATOM 2046 N N . ARG A 1 257 ? -13.843 6.768 20.556 1.00 91.69 257 ARG A N 1
ATOM 2047 C CA . ARG A 1 257 ? -13.168 7.423 21.691 1.00 91.69 257 ARG A CA 1
ATOM 2048 C C . ARG A 1 257 ? -14.132 8.164 22.613 1.00 91.69 257 ARG A C 1
ATOM 2050 O O . ARG A 1 257 ? -13.901 8.180 23.816 1.00 91.69 257 ARG A O 1
ATOM 2057 N N . ARG A 1 258 ? -15.185 8.789 22.077 1.00 93.19 258 ARG A N 1
ATOM 2058 C CA . ARG A 1 258 ? -16.240 9.412 22.895 1.00 93.19 258 ARG A CA 1
ATOM 2059 C C . ARG A 1 258 ? -17.081 8.346 23.589 1.00 93.19 258 ARG A C 1
ATOM 2061 O O . ARG A 1 258 ? -17.319 8.461 24.784 1.00 93.19 258 ARG A O 1
ATOM 2068 N N . LEU A 1 259 ? -17.448 7.290 22.865 1.00 91.50 259 LEU A N 1
ATOM 2069 C CA . LEU A 1 259 ? -18.194 6.152 23.396 1.00 91.50 259 LEU A CA 1
ATOM 2070 C C . LEU A 1 259 ? -17.445 5.460 24.549 1.00 91.50 259 LEU A C 1
ATOM 2072 O O . LEU A 1 259 ? -18.059 5.101 25.547 1.00 91.50 259 LEU A O 1
ATOM 2076 N N . ALA A 1 260 ? -16.116 5.353 24.460 1.00 89.00 260 ALA A N 1
ATOM 2077 C CA . ALA A 1 260 ? -15.258 4.786 25.506 1.00 89.00 260 ALA A CA 1
ATOM 2078 C C . ALA A 1 260 ? -15.288 5.544 26.840 1.00 89.00 260 ALA A C 1
ATOM 2080 O O . ALA A 1 260 ? -14.923 4.972 27.859 1.00 89.00 260 ALA A O 1
ATOM 2081 N N . ARG A 1 261 ? -15.674 6.828 26.832 1.00 90.69 261 ARG A N 1
ATOM 2082 C CA . ARG A 1 261 ? -15.779 7.653 28.046 1.00 90.69 261 ARG A CA 1
ATOM 2083 C C . ARG A 1 261 ? -17.084 7.413 28.803 1.00 90.69 261 ARG A C 1
ATOM 2085 O O . ARG A 1 261 ? -17.217 7.886 29.925 1.00 90.69 261 ARG A O 1
ATOM 2092 N N . LEU A 1 262 ? -18.054 6.735 28.186 1.00 89.81 262 LEU A N 1
ATOM 2093 C CA . LEU A 1 262 ? -19.299 6.359 28.846 1.00 89.81 262 LEU A CA 1
ATOM 2094 C C . LEU A 1 262 ? -19.088 5.114 29.725 1.00 89.81 262 LEU A C 1
ATOM 2096 O O . LEU A 1 262 ? -18.239 4.276 29.388 1.00 89.81 262 LEU A O 1
ATOM 2100 N N . PRO A 1 263 ? -19.889 4.948 30.799 1.00 88.75 263 PRO A N 1
ATOM 2101 C CA . PRO A 1 263 ? -19.835 3.770 31.658 1.00 88.75 263 PRO A CA 1
ATOM 2102 C C . PRO A 1 263 ? -19.935 2.459 30.878 1.00 88.75 263 PRO A C 1
ATOM 2104 O O . PRO A 1 263 ? -20.617 2.373 29.849 1.00 88.75 263 PRO A O 1
ATOM 2107 N N . GLU A 1 264 ? -19.264 1.426 31.383 1.00 87.62 264 GLU A N 1
ATOM 2108 C CA . GLU A 1 264 ? -19.287 0.103 30.767 1.00 87.62 264 GLU A CA 1
ATOM 2109 C C . GLU A 1 264 ? -20.688 -0.502 30.869 1.00 87.62 264 GLU A C 1
ATOM 2111 O O . GLU A 1 264 ? -21.221 -0.729 31.953 1.00 87.62 264 GLU A O 1
ATOM 2116 N N . THR A 1 265 ? -21.325 -0.703 29.715 1.00 91.81 265 THR A N 1
ATOM 2117 C CA . THR A 1 265 ? -22.659 -1.292 29.612 1.00 91.81 265 THR A CA 1
ATOM 2118 C C . THR A 1 265 ? -22.735 -2.203 28.394 1.00 91.81 265 THR A C 1
ATOM 2120 O O . THR A 1 265 ? -22.106 -1.934 27.371 1.00 91.81 265 THR A O 1
ATOM 2123 N N . ARG A 1 266 ? -23.604 -3.217 28.460 1.00 89.81 266 ARG A N 1
ATOM 2124 C CA . ARG A 1 266 ? -23.896 -4.112 27.327 1.00 89.81 266 ARG A CA 1
ATOM 2125 C C . ARG A 1 266 ? -24.305 -3.352 26.057 1.00 89.81 266 ARG A C 1
ATOM 2127 O O . ARG A 1 266 ? -23.901 -3.722 24.965 1.00 89.81 266 ARG A O 1
ATOM 2134 N N . ALA A 1 267 ? -25.066 -2.263 26.193 1.00 88.56 267 ALA A N 1
ATOM 2135 C CA . ALA A 1 267 ? -25.467 -1.427 25.057 1.00 88.56 267 ALA A CA 1
ATOM 2136 C C . ALA A 1 267 ? -24.265 -0.720 24.404 1.00 88.56 267 ALA A C 1
ATOM 2138 O O . ALA A 1 267 ? -24.172 -0.645 23.181 1.00 88.56 267 ALA A O 1
ATOM 2139 N N . ARG A 1 268 ? -23.313 -0.237 25.216 1.00 90.44 268 ARG A N 1
ATOM 2140 C CA . ARG A 1 268 ? -22.056 0.348 24.729 1.00 90.44 268 ARG A CA 1
ATOM 2141 C C . ARG A 1 268 ? -21.208 -0.694 23.999 1.00 90.44 268 ARG A C 1
ATOM 2143 O O . ARG A 1 268 ? -20.670 -0.391 22.942 1.00 90.44 268 ARG A O 1
ATOM 2150 N N . GLU A 1 269 ? -21.084 -1.897 24.554 1.00 89.62 269 GLU A N 1
ATOM 2151 C CA . GLU A 1 269 ? -20.340 -3.009 23.939 1.00 89.62 269 GLU A CA 1
ATOM 2152 C C . GLU A 1 269 ? -20.938 -3.407 22.588 1.00 89.62 269 GLU A C 1
ATOM 2154 O O . GLU A 1 269 ? -20.227 -3.418 21.585 1.00 89.62 269 GLU A O 1
ATOM 2159 N N . GLN A 1 270 ? -22.256 -3.609 22.534 1.00 92.75 270 GLN A N 1
ATOM 2160 C CA . GLN A 1 270 ? -22.976 -3.904 21.294 1.00 92.75 270 GLN A CA 1
ATOM 2161 C C . GLN A 1 270 ? -22.787 -2.809 20.238 1.00 92.75 270 GLN A C 1
ATOM 2163 O O . GLN A 1 270 ? -22.617 -3.115 19.058 1.00 92.75 270 GLN A O 1
ATOM 2168 N N . GLU A 1 271 ? -22.779 -1.537 20.646 1.00 93.00 271 GLU A N 1
ATOM 2169 C CA . GLU A 1 271 ? -22.523 -0.421 19.735 1.00 93.00 271 GLU A CA 1
ATOM 2170 C C . GLU A 1 271 ? -21.080 -0.422 19.210 1.00 93.00 271 GLU A C 1
ATOM 2172 O O . GLU A 1 271 ? -20.868 -0.242 18.009 1.00 93.00 271 GLU A O 1
ATOM 2177 N N . VAL A 1 272 ? -20.083 -0.668 20.072 1.00 91.94 272 VAL A N 1
ATOM 2178 C CA . VAL A 1 272 ? -18.681 -0.814 19.643 1.00 91.94 272 VAL A CA 1
ATOM 2179 C C . VAL A 1 272 ? -18.567 -1.940 18.620 1.00 91.94 272 VAL A C 1
ATOM 2181 O O . VAL A 1 272 ? -18.027 -1.724 17.535 1.00 91.94 272 VAL A O 1
ATOM 2184 N N . GLU A 1 273 ? -19.108 -3.120 18.915 1.00 93.38 273 GLU A N 1
ATOM 2185 C CA . GLU A 1 273 ? -19.063 -4.257 17.998 1.00 93.38 273 GLU A CA 1
ATOM 2186 C C . GLU A 1 273 ? -19.772 -3.969 16.671 1.00 93.38 273 GLU A C 1
ATOM 2188 O O . GLU A 1 273 ? -19.247 -4.296 15.604 1.00 93.38 273 GLU A O 1
ATOM 2193 N N . ARG A 1 274 ? -20.946 -3.325 16.711 1.00 94.75 274 ARG A N 1
ATOM 2194 C CA . ARG A 1 274 ? -21.697 -2.928 15.514 1.00 94.75 274 ARG A CA 1
ATOM 2195 C C . ARG A 1 274 ? -20.859 -2.012 14.627 1.00 94.75 274 ARG A C 1
ATOM 2197 O O . ARG A 1 274 ? -20.744 -2.270 13.428 1.00 94.75 274 ARG A O 1
ATOM 2204 N N . VAL A 1 275 ? -20.248 -0.977 15.207 1.00 94.38 275 VAL A N 1
ATOM 2205 C CA . VAL A 1 275 ? -19.379 -0.041 14.480 1.00 94.38 275 VAL A CA 1
ATOM 2206 C C . VAL A 1 275 ? -18.150 -0.754 13.915 1.00 94.38 275 VAL A C 1
ATOM 2208 O O . VAL A 1 275 ? -17.813 -0.531 12.754 1.00 94.38 275 VAL A O 1
ATOM 2211 N N . MET A 1 276 ? -17.515 -1.652 14.676 1.00 93.31 276 MET A N 1
ATOM 2212 C CA . MET A 1 276 ? -16.359 -2.428 14.204 1.00 93.31 276 MET A CA 1
ATOM 2213 C C . MET A 1 276 ? -16.713 -3.339 13.026 1.00 93.31 276 MET A C 1
ATOM 2215 O O . MET A 1 276 ? -15.985 -3.371 12.032 1.00 93.31 276 MET A O 1
ATOM 2219 N N . ARG A 1 277 ? -17.845 -4.053 13.096 1.00 94.06 277 ARG A N 1
ATOM 2220 C CA . ARG A 1 277 ? -18.328 -4.899 11.993 1.00 94.06 277 ARG A CA 1
ATOM 2221 C C . ARG A 1 277 ? -18.606 -4.074 10.738 1.00 94.06 277 ARG A C 1
ATOM 2223 O O . ARG A 1 277 ? -18.165 -4.448 9.652 1.00 94.06 277 ARG A O 1
ATOM 2230 N N . GLN A 1 278 ? -19.283 -2.934 10.886 1.00 94.25 278 GLN A N 1
ATOM 2231 C CA . GLN A 1 278 ? -19.555 -2.031 9.765 1.00 94.25 278 GLN A CA 1
ATOM 2232 C C . GLN A 1 278 ? -18.265 -1.455 9.168 1.00 94.25 278 GLN A C 1
ATOM 2234 O O . GLN A 1 278 ? -18.133 -1.427 7.949 1.00 94.25 278 GLN A O 1
ATOM 2239 N N . ALA A 1 279 ? -17.296 -1.052 9.997 1.00 94.38 279 ALA A N 1
ATOM 2240 C CA . ALA A 1 279 ? -16.005 -0.544 9.537 1.00 94.38 279 ALA A CA 1
ATOM 2241 C C . ALA A 1 279 ? -15.239 -1.586 8.706 1.00 94.38 279 ALA A C 1
ATOM 2243 O O . ALA A 1 279 ? -14.818 -1.278 7.591 1.00 94.38 279 ALA A O 1
ATOM 2244 N N . ARG A 1 280 ? -15.119 -2.830 9.201 1.00 93.69 280 ARG A N 1
ATOM 2245 C CA . ARG A 1 280 ? -14.484 -3.939 8.460 1.00 93.69 280 ARG A CA 1
ATOM 2246 C C . ARG A 1 280 ? -15.159 -4.169 7.111 1.00 93.69 280 ARG A C 1
ATOM 2248 O O . ARG A 1 280 ? -14.480 -4.228 6.090 1.00 93.69 280 ARG A O 1
ATOM 2255 N N . SER A 1 281 ? -16.490 -4.266 7.109 1.00 93.25 281 SER A N 1
ATOM 2256 C CA . SER A 1 281 ? -17.278 -4.483 5.891 1.00 93.25 281 SER A CA 1
ATOM 2257 C C . SER A 1 281 ? -17.088 -3.349 4.879 1.00 93.25 281 SER A C 1
ATOM 2259 O O . SER A 1 281 ? -16.805 -3.609 3.711 1.00 93.25 281 SER A O 1
ATOM 2261 N N . TYR A 1 282 ? -17.168 -2.097 5.335 1.00 94.62 282 TYR A N 1
ATOM 2262 C CA . TYR A 1 282 ? -17.035 -0.915 4.492 1.00 94.62 282 TYR A CA 1
ATOM 2263 C C . TYR A 1 282 ? -15.653 -0.807 3.844 1.00 94.62 282 TYR A C 1
ATOM 2265 O O . TYR A 1 282 ? -15.559 -0.763 2.619 1.00 94.62 282 TYR A O 1
ATOM 2273 N N . PHE A 1 283 ? -14.579 -0.805 4.640 1.00 94.94 283 PHE A N 1
ATOM 2274 C CA . PHE A 1 283 ? -13.226 -0.611 4.112 1.00 94.94 283 PHE A CA 1
ATOM 2275 C C . PHE A 1 283 ? -12.809 -1.746 3.167 1.00 94.94 283 PHE A C 1
ATOM 2277 O O . PHE A 1 283 ? -12.199 -1.502 2.122 1.00 94.94 283 PHE A O 1
ATOM 2284 N N . LYS A 1 284 ? -13.218 -2.984 3.474 1.00 93.50 284 LYS A N 1
ATOM 2285 C CA . LYS A 1 284 ? -13.001 -4.129 2.586 1.00 93.50 284 LYS A CA 1
ATOM 2286 C C . LYS A 1 284 ? -13.777 -3.987 1.277 1.00 93.50 284 LYS A C 1
ATOM 2288 O O . LYS A 1 284 ? -13.217 -4.224 0.212 1.00 93.50 284 LYS A O 1
ATOM 2293 N N . ALA A 1 285 ? -15.044 -3.580 1.328 1.00 92.44 285 ALA A N 1
ATOM 2294 C CA . ALA A 1 285 ? -15.864 -3.413 0.131 1.00 92.44 285 ALA A CA 1
ATOM 2295 C C . ALA A 1 285 ? -15.359 -2.288 -0.785 1.00 92.44 285 ALA A C 1
ATOM 2297 O O . ALA A 1 285 ? -15.295 -2.493 -1.993 1.00 92.44 285 ALA A O 1
ATOM 2298 N N . VAL A 1 286 ? -14.958 -1.139 -0.225 1.00 91.56 286 VAL A N 1
ATOM 2299 C CA . VAL A 1 286 ? -14.346 -0.032 -0.988 1.00 91.56 286 VAL A CA 1
ATOM 2300 C C . VAL A 1 286 ? -13.086 -0.508 -1.706 1.00 91.56 286 VAL A C 1
ATOM 2302 O O . VAL A 1 286 ? -12.898 -0.259 -2.894 1.00 91.56 286 VAL A O 1
ATOM 2305 N N . THR A 1 287 ? -12.250 -1.261 -1.001 1.00 93.81 287 THR A N 1
ATOM 2306 C CA . THR A 1 287 ? -10.999 -1.773 -1.561 1.00 93.81 287 THR A CA 1
ATOM 2307 C C . THR A 1 287 ? -11.260 -2.799 -2.651 1.00 93.81 287 THR A C 1
ATOM 2309 O O . THR A 1 287 ? -10.688 -2.697 -3.728 1.00 93.81 287 THR A O 1
ATOM 2312 N N . LEU A 1 288 ? -12.188 -3.736 -2.439 1.00 93.19 288 LEU A N 1
ATOM 2313 C CA . LEU A 1 288 ? -12.585 -4.708 -3.460 1.00 93.19 288 LEU A CA 1
ATOM 2314 C C . LEU A 1 288 ? -13.236 -4.058 -4.686 1.00 93.19 288 LEU A C 1
ATOM 2316 O O . LEU A 1 288 ? -13.095 -4.596 -5.783 1.00 93.19 288 LEU A O 1
ATOM 2320 N N . ALA A 1 289 ? -13.926 -2.927 -4.524 1.00 89.88 289 ALA A N 1
ATOM 2321 C CA . ALA A 1 289 ? -14.430 -2.158 -5.655 1.00 89.88 289 ALA A CA 1
ATOM 2322 C C . ALA A 1 289 ? -13.273 -1.648 -6.524 1.00 89.88 289 ALA A C 1
ATOM 2324 O O . ALA A 1 289 ? -13.291 -1.851 -7.734 1.00 89.88 289 ALA A O 1
ATOM 2325 N N . GLY A 1 290 ? -12.222 -1.105 -5.901 1.00 87.88 290 GLY A N 1
ATOM 2326 C CA . GLY A 1 290 ? -11.020 -0.650 -6.606 1.00 87.88 290 GLY A CA 1
ATOM 2327 C C . GLY A 1 290 ? -10.167 -1.786 -7.166 1.00 87.88 290 GLY A C 1
ATOM 2328 O O . GLY A 1 290 ? -9.682 -1.696 -8.278 1.00 87.88 290 GLY A O 1
ATOM 2329 N N . VAL A 1 291 ? -10.008 -2.899 -6.451 1.00 90.81 291 VAL A N 1
ATOM 2330 C CA . VAL A 1 291 ? -9.140 -4.002 -6.906 1.00 90.81 291 VAL A CA 1
ATOM 2331 C C . VAL A 1 291 ? -9.820 -4.868 -7.971 1.00 90.81 291 VAL A C 1
ATOM 2333 O O . VAL A 1 291 ? -9.187 -5.299 -8.933 1.00 90.81 291 VAL A O 1
ATOM 2336 N N . LYS A 1 292 ? -11.120 -5.147 -7.815 1.00 88.81 292 LYS A N 1
ATOM 2337 C CA . LYS A 1 292 ? -11.850 -6.119 -8.650 1.00 88.81 292 LYS A CA 1
ATOM 2338 C C . LYS A 1 292 ? -12.882 -5.489 -9.582 1.00 88.81 292 LYS A C 1
ATOM 2340 O O . LYS A 1 292 ? -13.547 -6.231 -10.295 1.00 88.81 292 LYS A O 1
ATOM 2345 N N . GLY A 1 293 ? -13.059 -4.166 -9.561 1.00 83.88 293 GLY A N 1
ATOM 2346 C CA . GLY A 1 293 ? -14.138 -3.502 -10.303 1.00 83.88 293 GLY A CA 1
ATOM 2347 C C . GLY A 1 293 ? -15.532 -3.905 -9.815 1.00 83.88 293 GLY A C 1
ATOM 2348 O O . GLY A 1 293 ? -16.495 -3.873 -10.573 1.00 83.88 293 GLY A O 1
ATOM 2349 N N . ARG A 1 294 ? -15.653 -4.357 -8.559 1.00 78.88 294 ARG A N 1
ATOM 2350 C CA . ARG A 1 294 ? -16.946 -4.754 -7.988 1.00 78.88 294 ARG A CA 1
ATOM 2351 C C . ARG A 1 294 ? -17.780 -3.510 -7.664 1.00 78.88 294 ARG A C 1
ATOM 2353 O O . ARG A 1 294 ? -17.227 -2.538 -7.155 1.00 78.88 294 ARG A O 1
ATOM 2360 N N . PRO A 1 295 ? -19.109 -3.539 -7.850 1.00 73.62 295 PRO A N 1
ATOM 2361 C CA . PRO A 1 295 ? -19.955 -2.437 -7.414 1.00 73.62 295 PRO A CA 1
ATOM 2362 C C . PRO A 1 295 ? -19.823 -2.236 -5.900 1.00 73.62 295 PRO A C 1
ATOM 2364 O O . PRO A 1 295 ? -19.864 -3.196 -5.121 1.00 73.62 295 PRO A O 1
ATOM 2367 N N . MET A 1 296 ? -19.679 -0.980 -5.474 1.00 76.25 296 MET A N 1
ATOM 2368 C CA . MET A 1 296 ? -19.609 -0.626 -4.059 1.00 76.25 296 MET A CA 1
ATOM 2369 C C . MET A 1 296 ? -20.987 -0.819 -3.411 1.00 76.25 296 MET A C 1
ATOM 2371 O O . MET A 1 296 ? -21.857 0.041 -3.492 1.00 76.25 296 MET A O 1
ATOM 2375 N N . ARG A 1 297 ? -21.193 -1.970 -2.761 1.00 72.44 297 ARG A N 1
ATOM 2376 C CA . ARG A 1 297 ? -22.462 -2.311 -2.086 1.00 72.44 297 ARG A CA 1
ATOM 2377 C C . ARG A 1 297 ? -22.496 -1.954 -0.595 1.00 72.44 297 ARG A C 1
ATOM 2379 O O . ARG A 1 297 ? -23.544 -2.070 0.034 1.00 72.44 297 ARG A O 1
ATOM 2386 N N . ALA A 1 298 ? -21.374 -1.535 -0.007 1.00 72.50 298 ALA A N 1
ATOM 2387 C CA . ALA A 1 298 ? -21.308 -1.214 1.417 1.00 72.50 298 ALA A CA 1
ATOM 2388 C C . ALA A 1 298 ? -21.659 0.252 1.684 1.00 72.50 298 ALA A C 1
ATOM 2390 O O . ALA A 1 298 ? -21.026 1.164 1.151 1.00 72.50 298 ALA A O 1
ATOM 2391 N N . ARG A 1 299 ? -22.642 0.472 2.561 1.00 81.56 299 ARG A N 1
ATOM 2392 C CA . ARG A 1 299 ? -22.960 1.803 3.090 1.00 81.56 299 ARG A CA 1
ATOM 2393 C C . ARG A 1 299 ? -21.872 2.253 4.063 1.00 81.56 299 ARG A C 1
ATOM 2395 O O . ARG A 1 299 ? -21.273 1.427 4.755 1.00 81.56 299 ARG A O 1
ATOM 2402 N N . GLU A 1 300 ? -21.640 3.562 4.133 1.00 85.19 300 GLU A N 1
ATOM 2403 C CA . GLU A 1 300 ? -20.739 4.120 5.142 1.00 85.19 300 GLU A CA 1
ATOM 2404 C C . GLU A 1 300 ? -21.205 3.741 6.560 1.00 85.19 300 GLU A C 1
ATOM 2406 O O . GLU A 1 300 ? -22.409 3.771 6.835 1.00 85.19 300 GLU A O 1
ATOM 2411 N N . PRO A 1 301 ? -20.283 3.403 7.482 1.00 85.81 301 PRO A N 1
ATOM 2412 C CA . PRO A 1 301 ? -20.651 3.054 8.846 1.00 85.81 301 PRO A CA 1
ATOM 2413 C C . PRO A 1 301 ? -21.327 4.232 9.555 1.00 85.81 301 PRO A C 1
ATOM 2415 O O . PRO A 1 301 ? -20.812 5.357 9.554 1.00 85.81 301 PRO A O 1
ATOM 2418 N N . ALA A 1 302 ? -22.469 3.954 10.184 1.00 81.25 302 ALA A N 1
ATOM 2419 C CA . ALA A 1 302 ? -23.269 4.941 10.898 1.00 81.25 302 ALA A CA 1
ATOM 2420 C C . ALA A 1 302 ? -22.890 4.989 12.384 1.00 81.25 302 ALA A C 1
ATOM 2422 O O . ALA A 1 302 ? -22.703 3.950 13.025 1.00 81.25 302 ALA A O 1
ATOM 2423 N N . THR A 1 303 ? -22.833 6.192 12.952 1.00 81.62 303 THR A N 1
ATOM 2424 C CA . THR A 1 303 ? -22.605 6.417 14.387 1.00 81.62 303 THR A CA 1
ATOM 2425 C C . THR A 1 303 ? -23.936 6.514 15.132 1.00 81.62 303 THR A C 1
ATOM 2427 O O . THR A 1 303 ? -24.795 7.288 14.715 1.00 81.62 303 THR A O 1
ATOM 2430 N N . GLY A 1 304 ? -24.117 5.777 16.232 1.00 72.69 304 GLY A N 1
ATOM 2431 C CA . GLY A 1 304 ? -25.317 5.883 17.067 1.00 72.69 304 GLY A CA 1
ATOM 2432 C C . GLY A 1 304 ? -25.354 7.150 17.935 1.00 72.69 304 GLY A C 1
ATOM 2433 O O . GLY A 1 304 ? -24.342 7.831 18.121 1.00 72.69 304 GLY A O 1
ATOM 2434 N N . SER A 1 305 ? -26.515 7.457 18.523 1.00 79.12 305 SER A N 1
ATOM 2435 C CA . SE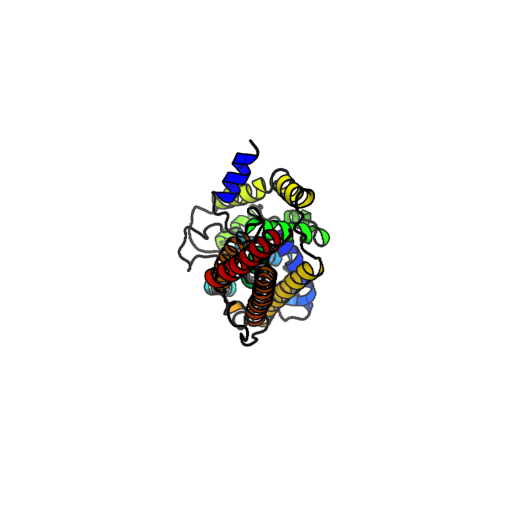R A 1 305 ? -26.676 8.605 19.431 1.00 79.12 305 SER A CA 1
ATOM 2436 C C . SER A 1 305 ? -26.014 8.353 20.790 1.00 79.12 305 SER A C 1
ATOM 2438 O O . SER A 1 305 ? -26.464 7.519 21.578 1.00 79.12 305 SER A O 1
ATOM 2440 N N . LEU A 1 306 ? -24.970 9.128 21.101 1.00 70.50 306 LEU A N 1
ATOM 2441 C CA . LEU A 1 306 ? -24.282 9.066 22.397 1.00 70.50 306 LEU A CA 1
ATOM 2442 C C . LEU A 1 306 ? -25.206 9.439 23.569 1.00 70.50 306 LEU A C 1
ATOM 2444 O O . LEU A 1 306 ? -25.053 8.899 24.662 1.00 70.50 306 LEU A O 1
ATOM 2448 N N . ALA A 1 307 ? -26.184 10.323 23.342 1.00 63.47 307 ALA A N 1
ATOM 2449 C CA . ALA A 1 307 ? -27.142 10.739 24.365 1.00 63.47 307 ALA A CA 1
ATOM 2450 C C . ALA A 1 307 ? -28.072 9.589 24.783 1.00 63.47 307 ALA A C 1
ATOM 2452 O O . ALA A 1 307 ? -28.326 9.405 25.973 1.00 63.47 307 ALA A O 1
ATOM 2453 N N . LEU A 1 308 ? -28.530 8.775 23.825 1.00 71.44 308 LEU A N 1
ATOM 2454 C CA . LEU A 1 308 ? -29.360 7.601 24.116 1.00 71.44 308 LEU A CA 1
ATOM 2455 C C . LEU A 1 308 ? -28.575 6.541 24.899 1.00 71.44 308 LEU A C 1
ATOM 2457 O O . LEU A 1 308 ? -29.078 6.001 25.883 1.00 71.44 308 LEU A O 1
ATOM 2461 N N . LEU A 1 309 ? -27.319 6.299 24.515 1.00 72.50 309 LEU A N 1
ATOM 2462 C CA . LEU A 1 309 ? -26.440 5.339 25.192 1.00 72.50 309 LEU A CA 1
ATOM 2463 C C . LEU A 1 309 ? -26.084 5.788 26.619 1.00 72.50 309 LEU A C 1
ATOM 2465 O O . LEU A 1 309 ? -26.042 4.966 27.532 1.00 72.50 309 LEU A O 1
ATOM 2469 N N . SER A 1 310 ? -25.901 7.094 26.833 1.00 66.50 310 SER A N 1
ATOM 2470 C CA . SER A 1 310 ? -25.680 7.671 28.165 1.00 66.50 310 SER A CA 1
ATOM 2471 C C . SER A 1 310 ? -26.915 7.537 29.069 1.00 66.50 310 SER A C 1
ATOM 2473 O O . SER A 1 310 ? -26.808 7.069 30.202 1.00 66.50 310 SER A O 1
ATOM 2475 N N . ARG A 1 311 ? -28.115 7.848 28.553 1.00 72.94 311 ARG A N 1
ATOM 2476 C CA . ARG A 1 311 ? -29.383 7.683 29.294 1.00 72.94 311 ARG A CA 1
ATOM 2477 C C . ARG A 1 311 ? -29.637 6.226 29.685 1.00 72.94 311 ARG A C 1
ATOM 2479 O O . ARG A 1 311 ? -30.067 5.960 30.805 1.00 72.94 311 ARG A O 1
ATOM 2486 N N . ALA A 1 312 ? -29.334 5.279 28.795 1.00 65.00 312 ALA A N 1
ATOM 2487 C CA . ALA A 1 312 ? -29.428 3.849 29.089 1.00 65.00 312 ALA A CA 1
ATOM 2488 C C . ALA A 1 312 ? -28.478 3.421 30.226 1.00 65.00 312 ALA A C 1
ATOM 2490 O O . ALA A 1 312 ? -28.846 2.582 31.050 1.00 65.00 312 ALA A O 1
ATOM 2491 N N . ALA A 1 313 ? -27.288 4.026 30.315 1.00 63.94 313 ALA A N 1
ATOM 2492 C CA . ALA A 1 313 ? -26.353 3.789 31.413 1.00 63.94 313 ALA A CA 1
ATOM 2493 C C . ALA A 1 313 ? -26.861 4.370 32.747 1.00 63.94 313 ALA A C 1
ATOM 2495 O O . ALA A 1 313 ? -26.828 3.676 33.763 1.00 63.94 313 ALA A O 1
ATOM 2496 N N . GLN A 1 314 ? -27.403 5.594 32.730 1.00 67.75 314 GLN A N 1
ATOM 2497 C CA . GLN A 1 314 ? -27.951 6.269 33.916 1.00 67.75 314 GLN A CA 1
ATOM 2498 C C . GLN A 1 314 ? -29.192 5.568 34.493 1.00 67.75 314 GLN A C 1
ATOM 2500 O O . GLN A 1 314 ? -29.328 5.443 35.710 1.00 67.75 314 GLN A O 1
ATOM 2505 N N . LYS A 1 315 ? -30.087 5.046 33.640 1.00 63.84 315 LYS A N 1
ATOM 2506 C CA . LYS A 1 315 ? -31.273 4.291 34.091 1.00 63.84 315 LYS A CA 1
ATOM 2507 C C . LYS A 1 315 ? -30.890 3.032 34.883 1.00 63.84 315 LYS A C 1
ATOM 2509 O O . LYS A 1 315 ? -31.589 2.650 35.819 1.00 63.84 315 LYS A O 1
ATOM 2514 N N . LYS A 1 316 ? -29.761 2.404 34.535 1.00 58.28 316 LYS A N 1
ATOM 2515 C CA . LYS A 1 316 ? -29.278 1.163 35.157 1.00 58.28 316 LYS A CA 1
ATOM 2516 C C . LYS A 1 316 ? -28.555 1.406 36.487 1.00 58.28 316 LYS A C 1
ATOM 2518 O O . LYS A 1 316 ? -28.701 0.605 37.408 1.00 58.28 316 LYS A O 1
ATOM 2523 N N . THR A 1 317 ? -27.816 2.511 36.617 1.00 58.72 317 THR A N 1
ATOM 2524 C CA . THR A 1 317 ? -27.221 2.930 37.899 1.00 58.72 317 THR A CA 1
ATOM 2525 C C . THR A 1 317 ? -28.284 3.415 38.885 1.00 58.72 317 THR A C 1
ATOM 2527 O O . THR A 1 317 ? -28.228 3.036 40.053 1.00 58.72 317 THR A O 1
ATOM 2530 N N . GLY A 1 318 ? -29.311 4.136 38.416 1.00 55.84 318 GLY A N 1
ATOM 2531 C CA . GLY A 1 318 ? -30.461 4.530 39.241 1.00 55.84 318 GLY A CA 1
ATOM 2532 C C . GLY A 1 318 ? -31.259 3.338 39.788 1.00 55.84 318 GLY A C 1
ATOM 253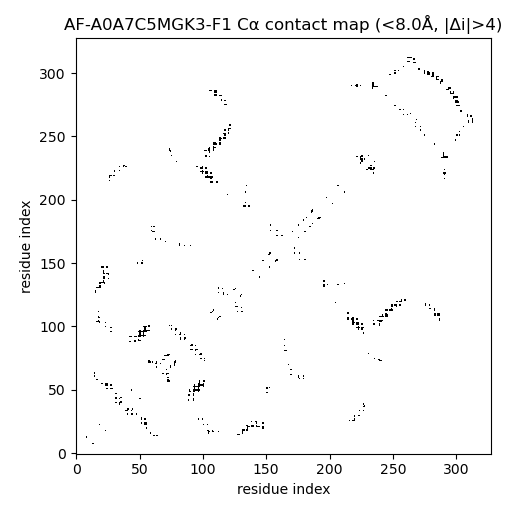3 O O . GLY A 1 318 ? -31.586 3.304 40.971 1.00 55.84 318 GLY A O 1
ATOM 2534 N N . GLN A 1 319 ? -31.494 2.299 38.975 1.00 53.94 319 GLN A N 1
ATOM 2535 C CA . GLN A 1 319 ? -32.158 1.066 39.431 1.00 53.94 319 GLN A CA 1
ATOM 2536 C C . GLN A 1 319 ? -31.323 0.242 40.428 1.00 53.94 319 GLN A C 1
ATOM 2538 O O . GLN A 1 319 ? -31.897 -0.412 41.297 1.00 53.94 319 GLN A O 1
ATOM 2543 N N . ARG A 1 320 ? -29.984 0.265 40.338 1.00 54.12 320 ARG A N 1
ATOM 2544 C CA . ARG A 1 320 ? -29.106 -0.376 41.338 1.00 54.12 320 ARG A CA 1
ATOM 2545 C C . ARG A 1 320 ? -29.086 0.385 42.669 1.00 54.12 320 ARG A C 1
ATOM 2547 O O . ARG A 1 320 ? -29.114 -0.258 43.709 1.00 54.12 320 ARG A O 1
ATOM 2554 N N . SER A 1 321 ? -29.101 1.720 42.635 1.00 49.22 321 SER A N 1
ATOM 2555 C CA . SER A 1 321 ? -29.143 2.567 43.839 1.00 49.22 321 SER A CA 1
ATOM 2556 C C . SER A 1 321 ? -30.470 2.464 44.603 1.00 49.22 321 SER A C 1
ATOM 2558 O O . SER A 1 321 ? -30.469 2.510 45.829 1.00 49.22 321 SER A O 1
ATOM 2560 N N . LEU A 1 322 ? -31.593 2.275 43.903 1.00 51.22 322 LEU A N 1
ATOM 2561 C CA . LEU A 1 322 ? -32.897 2.049 44.539 1.00 51.22 322 LEU A CA 1
ATOM 2562 C C . LEU A 1 322 ? -33.001 0.655 45.178 1.00 51.22 322 LEU A C 1
ATOM 2564 O O . LEU A 1 322 ? -33.594 0.520 46.242 1.00 51.22 322 LEU A O 1
ATOM 2568 N N . LYS A 1 323 ? -32.373 -0.370 44.584 1.00 51.75 323 LYS A N 1
ATOM 2569 C CA . LYS A 1 323 ? -32.342 -1.728 45.156 1.00 51.75 323 LYS A CA 1
ATOM 2570 C C . LYS A 1 323 ? -31.406 -1.879 46.362 1.00 51.75 323 LYS A C 1
ATOM 2572 O O . LYS A 1 323 ? -31.634 -2.777 47.156 1.00 51.75 323 LYS A O 1
ATOM 2577 N N . SER A 1 324 ? -30.396 -1.019 46.537 1.00 50.84 324 SER A N 1
ATOM 2578 C CA . SER A 1 324 ? -29.522 -1.053 47.726 1.00 50.84 324 SER A CA 1
ATOM 2579 C C . SER A 1 324 ? -30.058 -0.253 48.919 1.00 50.84 324 SER A C 1
ATOM 2581 O O . SER A 1 324 ? -29.472 -0.314 49.991 1.00 50.84 324 SER A O 1
ATOM 2583 N N . ARG A 1 325 ? -31.138 0.522 48.740 1.00 53.09 325 ARG A N 1
ATOM 2584 C CA . ARG A 1 325 ? -31.854 1.234 49.817 1.00 53.09 325 ARG A CA 1
ATOM 2585 C C . ARG A 1 325 ? -33.083 0.475 50.334 1.00 53.09 325 ARG A C 1
ATOM 2587 O O . ARG A 1 325 ? -33.755 0.963 51.231 1.00 53.09 325 ARG A O 1
ATOM 2594 N N . ALA A 1 326 ? -33.363 -0.696 49.769 1.00 50.94 326 ALA A N 1
ATOM 2595 C CA . ALA A 1 326 ? -34.440 -1.590 50.173 1.00 50.94 326 ALA A CA 1
ATOM 2596 C C . ALA A 1 326 ? -33.844 -2.916 50.671 1.00 50.94 326 ALA A C 1
ATOM 2598 O O . ALA A 1 326 ? -34.002 -3.959 50.044 1.00 50.94 326 ALA A O 1
ATOM 2599 N N . ALA A 1 327 ? -33.097 -2.854 51.768 1.00 47.59 327 ALA A N 1
ATOM 2600 C CA . ALA A 1 327 ? -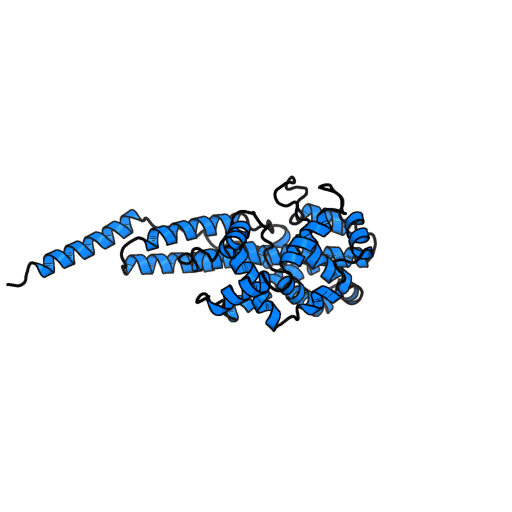32.800 -3.999 52.618 1.00 47.59 327 ALA A CA 1
ATOM 2601 C C . ALA A 1 327 ? -32.893 -3.484 54.068 1.00 47.59 327 ALA A C 1
ATOM 2603 O O . ALA A 1 327 ? -32.208 -2.499 54.357 1.00 47.59 327 ALA A O 1
ATOM 2604 N N . PRO A 1 328 ? -33.806 -4.024 54.897 1.00 51.81 328 PRO A N 1
ATOM 2605 C CA . PRO A 1 328 ? -33.964 -3.623 56.294 1.00 51.81 328 PRO A CA 1
ATOM 2606 C C . PRO A 1 328 ? -32.763 -4.011 57.160 1.00 51.81 328 PRO A C 1
ATOM 2608 O O . PRO A 1 328 ? -32.092 -5.017 56.825 1.00 51.81 328 PRO A O 1
#

Solvent-accessible surface area (backbone atoms only — not comparable to full-atom values): 17846 Å² total; per-residue (Å²): 118,72,70,61,56,57,45,47,64,70,70,43,87,68,77,80,64,47,50,31,73,43,34,52,48,42,45,47,54,53,43,54,67,65,30,57,87,42,98,52,14,69,54,38,68,76,23,43,64,37,18,54,46,16,36,57,47,49,72,55,62,84,44,77,89,81,50,62,71,85,72,31,64,75,28,63,71,48,48,49,52,44,37,73,64,41,87,43,71,52,46,38,22,15,35,51,18,30,53,32,34,42,33,30,22,26,37,24,24,26,26,51,48,26,45,50,39,38,76,35,36,86,45,83,78,52,44,70,67,49,50,24,51,54,50,22,58,57,29,48,79,82,26,68,67,67,56,65,63,75,59,42,77,84,36,73,66,50,50,55,49,48,64,66,68,54,84,76,92,82,68,59,84,73,60,41,58,50,50,45,49,42,54,55,48,50,48,49,71,53,58,42,43,50,51,50,48,44,57,63,73,71,42,88,74,74,80,55,65,75,57,52,53,51,51,52,52,51,18,40,49,21,23,54,35,34,74,74,43,48,85,74,14,44,45,61,81,44,66,31,72,15,64,66,41,41,53,51,23,54,52,51,20,53,49,52,48,55,57,65,73,48,78,95,42,73,68,56,50,54,49,52,51,50,45,51,54,35,42,55,51,26,27,48,34,54,33,42,19,24,46,70,59,42,81,72,80,56,64,81,67,75,83,77,64,66,68,61,58,48,50,58,50,50,57,53,53,53,55,52,58,56,58,72,71,66,70,136

Sequence (328 aa):
MMPFFLLLLVLFPLPALAFGPVAHVDMGLEVMAQAAGLGVGALLARYATDFLRGILAADRELAKTVVPYKLHTHNWERSFHMYRGAKSDAERAFFLGWLCHLAADWVAHAYFVPLRLVESYKARMAGHVYWELRYDVLARQTCDPAVLKTLGMNERAHRKFLARVVPGPVLGSYLHVRITGWAMALQRVRAYRAATDFVHRESHLVLPAAQYDEVRRLAIEAQLSVLRRLEDAPVVQMDPRGGRPAAVAVRLRRYLRRLARLPETRAREQEVERVMRQARSYFKAVTLAGVKGRPMRAREPATGSLALLSRAAQKKTGQRSLKSRAAP

Mean predicted aligned error: 10.19 Å

pLDDT: mean 78.48, std 19.86, range [31.62, 98.44]

Foldseek 3Di:
DVVVVVVVVVVDPLPQLLADLLLLLLLLVVLLVVCCPPPCNVLCVVQVLLLSLLLPVLSLPPCQPPDDPCQHSLAQVLLVVLCVVQPDSSSVSSSLSSVLNLLLLLLSLLAPQLLQLLVCLVPPSSHSVLRNLQLSVVSCVRGPPVVVVVSCNVPPVNLVVCPVSRDDDDDDSVVSCVVSVVVVVCVPDPNSVVSVVCCVVVDPPDDDPVNSVVSSVLSSLSSNLCSRQPCPRLLNVPRSNNVVSNVLSVVSSVLLNLLVPADDDPVSVVQSVLQSVLNNVQSVLSSCCSSVVDPRPRDRRDRDDPVVVNVVSVVVVVVVVVVVVPDD

Nearest PDB structures (foldseek):
  5cwp-assembly1_A  TM=2.383E-01  e=4.104E+00  synthetic construct
  8f6r-assembly1_A  TM=1.740E-01  e=8.211E+00  synthetic construct

Secondary structure (DSSP, 8-state):
-HHHHHHHHHHS-PPP-SS-HHHHHHHHHHHHHHGGGSTTHHHHHHTHHHHHHHHHHTTT---TTTS-GGG-SS-HHHHHHHHHT--SHHHHHHHHHHHHHHHHHHHIIIIIHHHHHHHTSS-SS--HHHHHHHHHHHGGGTS-TTHHHHTTTTSHHHHHHHHHHS---SSTTTTHHHHHHHHHHHSSTTHHHHHHHHHHHS------HHHHHHHHHHHHHHHHHHHHHGGGSGGGGS-TT-HHHHHHHHHHHHHHHHHTTS---HHHHHHHHHHHHHHHHHHHHHHHHHHH-----PPPPPPP-HHHHHHHHHHHHHHHHHHTS---

Radius of gyration: 22.71 Å; Cα contacts (8 Å, |Δi|>4): 385; chains: 1; bounding box: 59×37×80 Å